Protein AF-A0A183DN40-F1 (afdb_monomer)

Secondary structure (DSSP, 8-state):
-HHHHHTT--EEPPPPSS-TTSB--EEEE--TT-GGGTT-HHHHHHHHHHHHHHHHHTTTSSS-EEEEPPPEEEEE-TTTEEEEEE-S-SS--SEEEEEEEE-BTT--HHHHB--EEE--TT-SS-EEE--BTTEEEEEESSTT--EEEEEESS-EEEEEEEEEEHHHHHHHHHHHHHHHHHHHHHHHHHHHHHHHHHSTTS---PPPPPPP--------------------SS----------------------------EEEEE-----SS----EEEE--

Mean predicted aligned error: 14.91 Å

Organism: NCBI:txid637853

Sequence (284 aa):
MSYLYSRGVFTPGQLMESKANARSQDIYWFDSNDERVSDAVTVRLLVSMIDSIIAHFNGHVPYKICGRSRAMLAIYPSNGTHYVKHVDNPIKDGRCITSIYYCNQNWNAKKEGGCFRLFPDTSDVPLDIEPRGDRLLFLWSDRRNPHEVRPVFRDRYAVTVWYFDTDEKLAALARRRKQDEFEETKKHMQHLRSVLFDNEETSQLQLPPFKDCEKLESNELSSLDNIPVQSDIFHPAVSLLQNNRYEPVLKQNRPVNVETVSCCCFKSVSLPRSLIKLRWSLIR

Nearest PDB structures (foldseek):
  7q5x-assembly1_A  TM=9.314E-01  e=1.040E-20  Homo sapiens
  5l9b-assembly1_A  TM=9.298E-01  e=9.839E-21  Homo sapiens
  5lat-assembly1_A  TM=9.012E-01  e=2.964E-20  Homo sapiens
  6st3-assembly1_A  TM=9.289E-01  e=9.973E-20  Homo sapiens
  5lbe-assembly1_A  TM=8.995E-01  e=1.243E-19  Homo sapiens

Foldseek 3Di:
DVVLVVLVQWDADDDPDDDPQQFRKTKHQDDCPPPSCVVVVVLVVVVVVVVVVVVVCQVVDPFHWLAKGGKIKIKQAQPQTKHDWDFQCAPLQFFFKKKKAWADAPDDCVPFPFWKWWDAPVDNDIDTHTRHHGKIKMATRYPRTTIMTGTGRHITIMIMMTTGGPVSNVVNVVVVVVVVVVVVVVVVVVVVVVVVVVPPVDDDDDDDDDDDDDDDDDDDDDDDDDDPPDDDSDDDDDPPPDDDDDDDDDDDDDDDPPDPQRMWMWDFDDDDDDDGDTDTDRPD

Structure (mmCIF, N/CA/C/O backbone):
data_AF-A0A183DN40-F1
#
_entry.id   AF-A0A183DN40-F1
#
loop_
_atom_site.group_PDB
_atom_site.id
_atom_site.type_symbol
_atom_site.label_atom_id
_atom_site.label_alt_id
_atom_site.label_comp_id
_atom_site.label_asym_id
_atom_site.label_entity_id
_atom_site.label_seq_id
_atom_site.pdbx_PDB_ins_code
_atom_site.Cartn_x
_atom_site.Cartn_y
_atom_site.Cartn_z
_atom_site.occupancy
_atom_site.B_iso_or_equiv
_atom_site.auth_seq_id
_atom_site.auth_comp_id
_atom_site.auth_asym_id
_atom_site.auth_atom_id
_atom_site.pdbx_PDB_model_num
ATOM 1 N N . MET A 1 1 ? -1.348 -5.238 15.622 1.00 84.25 1 MET A N 1
ATOM 2 C CA . MET A 1 1 ? -1.084 -3.895 15.058 1.00 84.25 1 MET A CA 1
ATOM 3 C C . MET A 1 1 ? -0.826 -2.875 16.151 1.00 84.25 1 MET A C 1
ATOM 5 O O . MET A 1 1 ? 0.337 -2.578 16.344 1.00 84.25 1 MET A O 1
ATOM 9 N N . SER A 1 2 ? -1.829 -2.430 16.921 1.00 85.19 2 SER A N 1
ATOM 10 C CA . SER A 1 2 ? -1.621 -1.486 18.044 1.00 85.19 2 SER A CA 1
ATOM 11 C C . SER A 1 2 ? -0.512 -1.934 19.015 1.00 85.19 2 SER A C 1
ATOM 13 O O . SER A 1 2 ? 0.389 -1.166 19.319 1.00 85.19 2 SER A O 1
ATOM 15 N N . TYR A 1 3 ? -0.477 -3.223 19.368 1.00 87.94 3 TYR A N 1
ATOM 16 C CA . TYR A 1 3 ? 0.590 -3.789 20.201 1.00 87.94 3 TYR A CA 1
ATOM 17 C C . TYR A 1 3 ? 2.008 -3.694 19.597 1.00 87.94 3 TYR A C 1
ATOM 19 O O . TYR A 1 3 ? 2.980 -3.435 20.300 1.00 87.94 3 TYR A O 1
ATOM 27 N N . LEU A 1 4 ? 2.136 -3.861 18.276 1.00 89.00 4 LEU A N 1
ATOM 28 C CA . LEU A 1 4 ? 3.420 -3.686 17.586 1.00 89.00 4 LEU A CA 1
ATOM 29 C C . LEU A 1 4 ? 3.803 -2.203 17.533 1.00 89.00 4 LEU A C 1
ATOM 31 O O . LEU A 1 4 ? 4.970 -1.863 17.686 1.00 89.00 4 LEU A O 1
ATOM 35 N N . TYR A 1 5 ? 2.817 -1.318 17.375 1.00 88.56 5 TYR A N 1
ATOM 36 C CA . TYR A 1 5 ? 3.032 0.126 17.402 1.00 88.56 5 TYR A CA 1
ATOM 37 C C . TYR A 1 5 ? 3.599 0.590 18.743 1.00 88.56 5 TYR A C 1
ATOM 39 O O . TYR A 1 5 ? 4.616 1.274 18.768 1.00 88.56 5 TYR A O 1
ATOM 47 N N . SER A 1 6 ? 3.030 0.121 19.859 1.00 89.12 6 SER A N 1
ATOM 48 C CA . SER A 1 6 ? 3.531 0.445 21.202 1.00 89.12 6 SER A CA 1
ATOM 49 C C . SER A 1 6 ? 4.950 -0.063 21.481 1.00 89.12 6 SER A C 1
ATOM 51 O O . SER A 1 6 ? 5.603 0.448 22.383 1.00 89.12 6 SER A O 1
ATOM 53 N N . ARG A 1 7 ? 5.449 -1.045 20.716 1.00 90.50 7 ARG A N 1
ATOM 54 C CA . ARG A 1 7 ? 6.842 -1.523 20.800 1.00 90.50 7 ARG A CA 1
ATOM 55 C C . ARG A 1 7 ? 7.836 -0.650 20.021 1.00 90.50 7 ARG A C 1
ATOM 57 O O . ARG A 1 7 ? 9.028 -0.932 20.054 1.00 90.50 7 ARG A O 1
ATOM 64 N N . GLY A 1 8 ? 7.370 0.371 19.297 1.00 91.06 8 GLY A N 1
ATOM 65 C CA . GLY A 1 8 ? 8.238 1.312 18.585 1.00 91.06 8 GLY A CA 1
ATOM 66 C C . GLY A 1 8 ? 8.935 0.733 17.349 1.00 91.06 8 GLY A C 1
ATOM 67 O O . GLY A 1 8 ? 9.973 1.241 16.943 1.00 91.06 8 GLY A O 1
ATOM 68 N N . VAL A 1 9 ? 8.399 -0.337 16.745 1.00 92.69 9 VAL A N 1
ATOM 69 C CA . VAL A 1 9 ? 9.002 -0.938 15.532 1.00 92.69 9 VAL A CA 1
ATOM 70 C C . VAL A 1 9 ? 8.676 -0.166 14.251 1.00 92.69 9 VAL A C 1
ATOM 72 O O . VAL A 1 9 ? 9.309 -0.390 13.224 1.00 92.69 9 VAL A O 1
ATOM 75 N N . PHE A 1 10 ? 7.679 0.718 14.293 1.00 92.88 10 PHE A N 1
ATOM 76 C CA . PHE A 1 10 ? 7.242 1.490 13.137 1.00 92.88 10 PHE A CA 1
ATOM 77 C C . PHE A 1 10 ? 8.128 2.714 12.923 1.00 92.88 10 PHE A C 1
ATOM 79 O O . PHE A 1 10 ? 8.558 3.363 13.873 1.00 92.88 10 PHE A O 1
ATOM 86 N N . THR A 1 11 ? 8.346 3.055 11.659 1.00 92.44 11 THR A N 1
ATOM 87 C CA . THR A 1 11 ? 9.051 4.264 11.238 1.00 92.44 11 THR A CA 1
ATOM 88 C C . THR A 1 11 ? 8.125 5.143 10.404 1.00 92.44 11 THR A C 1
ATOM 90 O O . THR A 1 11 ? 7.269 4.596 9.699 1.00 92.44 11 THR A O 1
ATOM 93 N N . PRO A 1 12 ? 8.325 6.470 10.374 1.00 88.06 12 PRO A N 1
ATOM 94 C CA . PRO A 1 12 ? 7.598 7.336 9.453 1.00 88.06 12 PRO A CA 1
ATOM 95 C C . PRO A 1 12 ? 7.704 6.827 8.009 1.00 88.06 12 PRO A C 1
ATOM 97 O O . PRO A 1 12 ? 8.776 6.416 7.554 1.00 88.06 12 PRO A O 1
ATOM 100 N N . GLY A 1 13 ? 6.589 6.820 7.281 1.00 76.88 13 GLY A N 1
ATOM 101 C CA . GLY A 1 13 ? 6.556 6.390 5.887 1.00 76.88 13 GLY A CA 1
ATOM 102 C C . GLY A 1 13 ? 7.478 7.241 5.016 1.00 76.88 13 GLY A C 1
ATOM 103 O O . GLY A 1 13 ? 7.398 8.466 5.032 1.00 76.88 13 GLY A O 1
ATOM 104 N N . GLN A 1 14 ? 8.338 6.592 4.226 1.00 64.56 14 GLN A N 1
ATOM 105 C CA . GLN A 1 14 ? 9.318 7.285 3.388 1.00 64.56 14 GLN A CA 1
ATOM 106 C C . GLN A 1 14 ? 8.627 8.260 2.413 1.00 64.56 14 GLN A C 1
ATOM 108 O O . GLN A 1 14 ? 7.725 7.876 1.652 1.00 64.56 14 GLN A O 1
ATOM 113 N N . LEU A 1 15 ? 9.063 9.524 2.456 1.00 53.22 15 LEU A N 1
ATOM 114 C CA . LEU A 1 15 ? 8.686 10.585 1.524 1.00 53.22 15 LEU A CA 1
ATOM 115 C C . LEU A 1 15 ? 9.373 10.301 0.180 1.00 53.22 15 LEU A C 1
ATOM 117 O O . LEU A 1 15 ? 10.598 10.290 0.113 1.00 53.22 15 LEU A O 1
ATOM 121 N N . MET A 1 16 ? 8.610 10.078 -0.895 1.00 43.78 16 MET A N 1
ATOM 122 C CA . MET A 1 16 ? 9.176 10.323 -2.227 1.00 43.78 16 MET A CA 1
ATOM 123 C C . MET A 1 16 ? 9.330 11.843 -2.361 1.00 43.78 16 MET A C 1
ATOM 125 O O . MET A 1 16 ? 8.427 12.581 -1.964 1.00 43.78 16 MET A O 1
ATOM 129 N N . GLU A 1 17 ? 10.506 12.286 -2.800 1.00 38.88 17 GLU A N 1
ATOM 130 C CA . GLU A 1 17 ? 11.005 13.660 -2.693 1.00 38.88 17 GLU A CA 1
ATOM 131 C C . GLU A 1 17 ? 10.006 14.773 -3.069 1.00 38.88 17 GLU A C 1
ATOM 133 O O . GLU A 1 17 ? 9.164 14.637 -3.952 1.00 38.88 17 GLU A O 1
ATOM 138 N N . SER A 1 18 ? 10.210 15.916 -2.399 1.00 36.84 18 SER A N 1
ATOM 139 C CA . SER A 1 18 ? 9.753 17.276 -2.727 1.00 36.84 18 SER A CA 1
ATOM 140 C C . SER A 1 18 ? 8.410 17.806 -2.200 1.00 36.84 18 SER A C 1
ATOM 142 O O . SER A 1 18 ? 8.055 18.929 -2.562 1.00 36.84 18 SER A O 1
ATOM 144 N N . LYS A 1 19 ? 7.677 17.119 -1.309 1.00 41.75 19 LYS A N 1
ATOM 145 C CA . LYS A 1 19 ? 6.585 17.764 -0.538 1.00 41.75 19 LYS A CA 1
ATOM 146 C C . LYS A 1 19 ? 6.507 17.234 0.890 1.00 41.75 19 LYS A C 1
ATOM 148 O O . LYS A 1 19 ? 6.139 16.084 1.103 1.00 41.75 19 LYS A O 1
ATOM 153 N N . ALA A 1 20 ? 6.754 18.113 1.862 1.00 43.66 20 ALA A N 1
ATOM 154 C CA . ALA A 1 20 ? 6.761 17.842 3.305 1.00 43.66 20 ALA A CA 1
ATOM 155 C C . ALA A 1 20 ? 5.446 17.272 3.899 1.00 43.66 20 ALA A C 1
ATOM 157 O O . ALA A 1 20 ? 5.392 17.018 5.092 1.00 43.66 20 ALA A O 1
ATOM 158 N N . ASN A 1 21 ? 4.406 17.025 3.089 1.00 50.50 21 ASN A N 1
ATOM 159 C CA . ASN A 1 21 ? 3.075 16.575 3.521 1.00 50.50 21 ASN A CA 1
ATOM 160 C C . ASN A 1 21 ? 2.526 15.373 2.716 1.00 50.50 21 ASN A C 1
ATOM 162 O O . ASN A 1 21 ? 1.322 15.137 2.715 1.00 50.50 21 ASN A O 1
ATOM 166 N N . ALA A 1 22 ? 3.357 14.629 1.974 1.00 53.56 22 ALA A N 1
ATOM 167 C CA . ALA A 1 22 ? 2.851 13.612 1.039 1.00 53.56 22 ALA A CA 1
ATOM 168 C C . ALA A 1 22 ? 2.289 12.340 1.715 1.00 53.56 22 ALA A C 1
ATOM 170 O O . ALA A 1 22 ? 1.370 11.712 1.180 1.00 53.56 22 ALA A O 1
ATOM 171 N N . ARG A 1 23 ? 2.830 11.939 2.874 1.00 61.09 23 ARG A N 1
ATOM 172 C CA . ARG A 1 23 ? 2.423 10.733 3.615 1.00 61.09 23 ARG A CA 1
ATOM 173 C C . ARG A 1 23 ? 2.641 10.938 5.106 1.00 61.09 23 ARG A C 1
ATOM 175 O O . ARG A 1 23 ? 3.758 11.219 5.517 1.00 61.09 23 ARG A O 1
ATOM 182 N N . SER A 1 24 ? 1.594 10.748 5.898 1.00 79.06 24 SER A N 1
ATOM 183 C CA . SER A 1 24 ? 1.649 10.861 7.362 1.00 79.06 24 SER A CA 1
ATOM 184 C C . SER A 1 24 ? 1.391 9.529 8.078 1.00 79.06 24 SER A C 1
ATOM 186 O O . SER A 1 24 ? 1.079 9.499 9.260 1.00 79.06 24 SER A O 1
ATOM 188 N N . GLN A 1 25 ? 1.529 8.410 7.362 1.00 88.31 25 GLN A N 1
ATOM 189 C CA . GLN A 1 25 ? 1.456 7.075 7.955 1.00 88.31 25 GLN A CA 1
ATOM 190 C C . GLN A 1 25 ? 2.800 6.650 8.551 1.00 88.31 25 GLN A C 1
ATOM 192 O O . GLN A 1 25 ? 3.853 6.926 7.972 1.00 88.31 25 GLN A O 1
ATOM 197 N N . ASP A 1 26 ? 2.735 5.869 9.619 1.00 93.69 26 ASP A N 1
ATOM 198 C CA . ASP A 1 26 ? 3.852 5.084 10.124 1.00 93.69 26 ASP A CA 1
ATOM 199 C C . ASP A 1 26 ? 3.792 3.682 9.514 1.00 93.69 26 ASP A C 1
ATOM 201 O O . ASP A 1 26 ? 2.716 3.086 9.389 1.00 93.69 26 ASP A O 1
ATOM 205 N N . ILE A 1 27 ? 4.943 3.139 9.120 1.00 95.00 27 ILE A N 1
ATOM 206 C CA . ILE A 1 27 ? 5.040 1.830 8.475 1.00 95.00 27 ILE A CA 1
ATOM 207 C C . ILE A 1 27 ? 6.046 0.916 9.161 1.00 95.00 27 ILE A C 1
ATOM 209 O O . ILE A 1 27 ? 7.030 1.358 9.747 1.00 95.00 27 ILE A O 1
ATOM 213 N N . TYR A 1 28 ? 5.820 -0.382 9.022 1.00 95.44 28 TYR A N 1
ATOM 214 C CA . TYR A 1 28 ? 6.780 -1.418 9.361 1.00 95.44 28 TYR A CA 1
ATOM 215 C C . TYR A 1 28 ? 6.779 -2.494 8.275 1.00 95.44 28 TYR A C 1
ATOM 217 O O . TYR A 1 28 ? 5.730 -3.038 7.919 1.00 95.44 28 TYR A O 1
ATOM 225 N N . TRP A 1 29 ? 7.956 -2.808 7.739 1.00 94.88 29 TRP A N 1
ATOM 226 C CA . TRP A 1 29 ? 8.133 -3.908 6.796 1.00 94.88 29 TRP A CA 1
ATOM 227 C C . TRP A 1 29 ? 8.348 -5.198 7.569 1.00 94.88 29 TRP A C 1
ATOM 229 O O . TRP A 1 29 ? 9.439 -5.438 8.083 1.00 94.88 29 TRP A O 1
ATOM 239 N N . PHE A 1 30 ? 7.320 -6.041 7.624 1.00 94.12 30 PHE A N 1
ATOM 240 C CA . PHE A 1 30 ? 7.338 -7.267 8.412 1.00 94.12 30 PHE A CA 1
ATOM 241 C C . PHE A 1 30 ? 8.570 -8.122 8.112 1.00 94.12 30 PHE A C 1
ATOM 243 O O . PHE A 1 30 ? 8.794 -8.485 6.952 1.00 94.12 30 PHE A O 1
ATOM 250 N N . ASP A 1 31 ? 9.351 -8.416 9.152 1.00 90.62 31 ASP A N 1
ATOM 251 C CA . ASP A 1 31 ? 10.471 -9.353 9.128 1.00 90.62 31 ASP A CA 1
ATOM 252 C C . ASP A 1 31 ? 10.145 -10.567 9.985 1.00 90.62 31 ASP A C 1
ATOM 254 O O . ASP A 1 31 ? 9.774 -10.410 11.144 1.00 90.62 31 ASP A O 1
ATOM 258 N N . SER A 1 32 ? 10.328 -11.774 9.456 1.00 85.75 32 SER A N 1
ATOM 259 C CA . SER A 1 32 ? 10.260 -12.971 10.297 1.00 85.75 32 SER A CA 1
ATOM 260 C C . SER A 1 32 ? 11.472 -13.112 11.216 1.00 85.75 32 SER A C 1
ATOM 262 O O . SER A 1 32 ? 11.382 -13.837 12.201 1.00 85.75 32 SER A O 1
ATOM 264 N N . ASN A 1 33 ? 12.581 -12.440 10.897 1.00 88.31 33 ASN A N 1
ATOM 265 C CA . ASN A 1 33 ? 13.831 -12.529 11.649 1.00 88.31 33 ASN A CA 1
ATOM 266 C C . ASN A 1 33 ? 13.966 -11.429 12.714 1.00 88.31 33 ASN A C 1
ATOM 268 O O . ASN A 1 33 ? 14.955 -11.398 13.438 1.00 88.31 33 ASN A O 1
ATOM 272 N N . ASP A 1 34 ? 13.001 -10.513 12.812 1.00 90.00 34 ASP A N 1
ATOM 273 C CA . ASP A 1 34 ? 13.005 -9.460 13.827 1.00 90.00 34 ASP A CA 1
ATOM 274 C C . ASP A 1 34 ? 12.369 -9.985 15.120 1.00 90.00 34 ASP A C 1
ATOM 276 O O . ASP A 1 34 ? 11.155 -10.182 15.220 1.00 90.00 34 ASP A O 1
ATOM 280 N N . GLU A 1 35 ? 13.205 -10.207 16.135 1.00 88.94 35 GLU A N 1
ATOM 281 C CA . GLU A 1 35 ? 12.797 -10.754 17.434 1.00 88.94 35 GLU A CA 1
ATOM 282 C C . GLU A 1 35 ? 11.684 -9.932 18.101 1.00 88.94 35 GLU A C 1
ATOM 284 O O . GLU A 1 35 ? 10.817 -10.494 18.779 1.00 88.94 35 GLU A O 1
ATOM 289 N N . ARG A 1 36 ? 11.638 -8.614 17.841 1.00 88.69 36 ARG A N 1
ATOM 290 C CA . ARG A 1 36 ? 10.630 -7.688 18.389 1.00 88.69 36 ARG A CA 1
ATOM 291 C C . ARG A 1 36 ? 9.219 -7.983 17.887 1.00 88.69 36 ARG A C 1
ATOM 293 O O . ARG A 1 36 ? 8.258 -7.455 18.451 1.00 88.69 36 ARG A O 1
ATOM 300 N N . VAL A 1 37 ? 9.080 -8.782 16.828 1.00 90.19 37 VAL A N 1
ATOM 301 C CA . VAL A 1 37 ? 7.798 -9.184 16.228 1.00 90.19 37 VAL A CA 1
ATOM 302 C C . VAL A 1 37 ? 7.651 -10.705 16.120 1.00 90.19 37 VAL A C 1
ATOM 304 O O . VAL A 1 37 ? 6.789 -11.190 15.387 1.00 90.19 37 VAL A O 1
ATOM 307 N N . SER A 1 38 ? 8.453 -11.466 16.869 1.00 86.19 38 SER A N 1
ATOM 308 C CA . SER A 1 38 ? 8.435 -12.940 16.892 1.00 86.19 38 SER A CA 1
ATOM 309 C C . SER A 1 38 ? 7.050 -13.543 17.188 1.00 86.19 38 SER A C 1
ATOM 311 O O . SER A 1 38 ? 6.700 -14.610 16.682 1.00 86.19 38 SER A O 1
ATOM 313 N N . ASP A 1 39 ? 6.215 -12.830 17.940 1.00 85.69 39 ASP A N 1
ATOM 314 C CA . ASP A 1 39 ? 4.845 -13.198 18.303 1.00 85.69 39 ASP A CA 1
ATOM 315 C C . ASP A 1 39 ? 3.774 -12.754 17.288 1.00 85.69 39 ASP A C 1
ATOM 317 O O . ASP A 1 39 ? 2.610 -13.151 17.388 1.00 85.69 39 ASP A O 1
ATOM 321 N N . ALA A 1 40 ? 4.136 -11.998 16.249 1.00 87.19 40 ALA A N 1
ATOM 322 C CA . ALA A 1 40 ? 3.228 -11.564 15.184 1.00 87.19 40 ALA A CA 1
ATOM 323 C C . ALA A 1 40 ? 2.974 -12.663 14.127 1.00 87.19 40 ALA A C 1
ATOM 325 O O . ALA A 1 40 ? 2.842 -12.402 12.928 1.00 87.19 40 ALA A O 1
ATOM 326 N N . VAL A 1 41 ? 2.842 -13.913 14.578 1.00 85.62 41 VAL A N 1
ATOM 327 C CA . VAL A 1 41 ? 2.645 -15.121 13.757 1.00 85.62 41 VAL A CA 1
ATOM 328 C C . VAL A 1 41 ? 1.402 -15.016 12.863 1.00 85.62 41 VAL A C 1
ATOM 330 O O . VAL A 1 41 ? 1.379 -15.534 11.747 1.00 85.62 41 VAL A O 1
ATOM 333 N N . THR A 1 42 ? 0.378 -14.293 13.315 1.00 90.94 42 THR A N 1
ATOM 334 C CA . THR A 1 42 ? -0.864 -14.066 12.562 1.00 90.94 42 THR A CA 1
ATOM 335 C C . THR A 1 42 ? -0.649 -13.270 11.276 1.00 90.94 42 THR A C 1
ATOM 337 O O . THR A 1 42 ? -1.369 -13.497 10.307 1.00 90.94 42 THR A O 1
ATOM 340 N N . VAL A 1 43 ? 0.362 -12.394 11.217 1.00 92.31 43 VAL A N 1
ATOM 341 C CA . VAL A 1 43 ? 0.724 -11.671 9.986 1.00 92.31 43 VAL A CA 1
ATOM 342 C C . VAL A 1 43 ? 1.260 -12.647 8.946 1.00 92.31 43 VAL A C 1
ATOM 344 O O . VAL A 1 43 ? 0.850 -12.586 7.790 1.00 92.31 43 VAL A O 1
ATOM 347 N N . ARG A 1 44 ? 2.116 -13.593 9.353 1.00 90.75 44 ARG A N 1
ATOM 348 C CA . ARG A 1 44 ? 2.618 -14.643 8.453 1.00 90.75 44 ARG A CA 1
ATOM 349 C C . ARG A 1 44 ? 1.476 -15.477 7.887 1.00 90.75 44 ARG A C 1
ATOM 351 O O . ARG A 1 44 ? 1.409 -15.654 6.677 1.00 90.75 44 ARG A O 1
ATOM 358 N N . LEU A 1 45 ? 0.561 -15.929 8.749 1.00 94.12 45 LEU A N 1
ATOM 359 C CA . LEU A 1 45 ? -0.604 -16.705 8.323 1.00 94.12 45 LEU A CA 1
ATOM 360 C C . LEU A 1 45 ? -1.489 -15.912 7.351 1.00 94.12 45 LEU A C 1
ATOM 362 O O . LEU A 1 45 ? -1.880 -16.444 6.317 1.00 94.12 45 LEU A O 1
ATOM 366 N N . LEU A 1 46 ? -1.766 -14.637 7.649 1.00 95.75 46 LEU A N 1
ATOM 367 C CA . LEU A 1 46 ? -2.512 -13.749 6.756 1.00 95.75 46 LEU A CA 1
ATOM 368 C C . LEU A 1 46 ? -1.867 -13.677 5.371 1.00 95.75 46 LEU A C 1
ATOM 370 O O . LEU A 1 46 ? -2.547 -13.873 4.368 1.00 95.75 46 LEU A O 1
ATOM 374 N N . VAL A 1 47 ? -0.560 -13.431 5.315 1.00 96.00 47 VAL A N 1
ATOM 375 C CA . VAL A 1 47 ? 0.166 -13.334 4.047 1.00 96.00 47 VAL A CA 1
ATOM 376 C C . VAL A 1 47 ? 0.132 -14.666 3.293 1.00 96.00 47 VAL A C 1
ATOM 378 O O . VAL A 1 47 ? -0.156 -14.657 2.103 1.00 96.00 47 VAL A O 1
ATOM 381 N N . SER A 1 48 ? 0.312 -15.806 3.970 1.00 96.00 48 SER A N 1
ATOM 382 C CA . SER A 1 48 ? 0.169 -17.134 3.350 1.00 96.00 48 SER A CA 1
ATOM 383 C C . SER A 1 48 ? -1.227 -17.373 2.760 1.00 96.00 48 SER A C 1
ATOM 385 O O . SER A 1 48 ? -1.351 -17.970 1.692 1.00 96.00 48 SER A O 1
ATOM 387 N N . MET A 1 49 ? -2.288 -16.898 3.421 1.00 97.56 49 MET A N 1
ATOM 388 C CA . MET A 1 49 ? -3.653 -17.001 2.892 1.00 97.56 49 MET A CA 1
ATOM 389 C C . MET A 1 49 ? -3.843 -16.138 1.638 1.00 97.56 49 MET A C 1
ATOM 391 O O . MET A 1 49 ? -4.436 -16.602 0.666 1.00 97.56 49 MET A O 1
ATOM 395 N N . ILE A 1 50 ? -3.315 -14.910 1.627 1.00 97.19 50 ILE A N 1
ATOM 396 C CA . ILE A 1 50 ? -3.356 -14.036 0.442 1.00 97.19 50 ILE A CA 1
ATOM 397 C C . ILE A 1 50 ? -2.533 -14.656 -0.700 1.00 97.19 50 ILE A C 1
ATOM 399 O O . ILE A 1 50 ? -2.999 -14.689 -1.837 1.00 97.19 50 ILE A O 1
ATOM 403 N N . ASP A 1 51 ? -1.362 -15.224 -0.395 1.00 97.06 51 ASP A N 1
ATOM 404 C CA . ASP A 1 51 ? -0.515 -15.930 -1.362 1.00 97.06 51 ASP A CA 1
ATOM 405 C C . ASP A 1 51 ? -1.262 -17.101 -2.012 1.00 97.06 51 ASP A C 1
ATOM 407 O O . ASP A 1 51 ? -1.197 -17.269 -3.227 1.00 97.06 51 ASP A O 1
ATOM 411 N N . SER A 1 52 ? -2.033 -17.871 -1.236 1.00 97.50 52 SER A N 1
ATOM 412 C CA . SER A 1 52 ? -2.859 -18.961 -1.767 1.00 97.50 52 SER A CA 1
ATOM 413 C C . SER A 1 52 ? -3.945 -18.463 -2.729 1.00 97.50 52 SER A C 1
ATOM 415 O O . SER A 1 52 ? -4.179 -19.096 -3.760 1.00 97.50 52 SER A O 1
ATOM 417 N N . ILE A 1 53 ? -4.565 -17.313 -2.440 1.00 96.56 53 ILE A N 1
ATOM 418 C CA . ILE A 1 53 ? -5.539 -16.681 -3.341 1.00 96.56 53 ILE A CA 1
ATOM 419 C C . ILE A 1 53 ? -4.854 -16.272 -4.651 1.00 96.56 53 ILE A C 1
ATOM 421 O O . ILE A 1 53 ? -5.353 -16.583 -5.728 1.00 96.56 53 ILE A O 1
ATOM 425 N N . ILE A 1 54 ? -3.695 -15.616 -4.579 1.00 96.31 54 ILE A N 1
ATOM 426 C CA . ILE A 1 54 ? -2.959 -15.190 -5.777 1.00 96.31 54 ILE A CA 1
ATOM 427 C C . ILE A 1 54 ? -2.471 -16.385 -6.595 1.00 96.31 54 ILE A C 1
ATOM 429 O O . ILE A 1 54 ? -2.603 -16.369 -7.816 1.00 96.31 54 ILE A O 1
ATOM 433 N N . ALA A 1 55 ? -1.973 -17.437 -5.945 1.00 95.19 55 ALA A N 1
ATOM 434 C CA . ALA A 1 55 ? -1.566 -18.666 -6.617 1.00 95.19 55 ALA A CA 1
ATOM 435 C C . ALA A 1 55 ? -2.733 -19.306 -7.382 1.00 95.19 55 ALA A C 1
ATOM 437 O O . ALA A 1 55 ? -2.544 -19.756 -8.508 1.00 95.19 55 ALA A O 1
ATOM 438 N N . HIS A 1 56 ? -3.943 -19.286 -6.812 1.00 94.50 56 HIS A N 1
ATOM 439 C CA . HIS A 1 56 ? -5.148 -19.773 -7.484 1.00 94.50 56 HIS A CA 1
ATOM 440 C C . HIS A 1 56 ? -5.511 -18.955 -8.735 1.00 94.50 56 HIS A C 1
ATOM 442 O O . HIS A 1 56 ? -5.976 -19.522 -9.719 1.00 94.50 56 HIS A O 1
ATOM 448 N N . PHE A 1 57 ? -5.289 -17.636 -8.721 1.00 91.19 57 PHE A N 1
ATOM 449 C CA . PHE A 1 57 ? -5.546 -16.767 -9.878 1.00 91.19 57 PHE A CA 1
ATOM 450 C C . PHE A 1 57 ? -4.384 -16.688 -10.872 1.00 91.19 57 PHE A C 1
ATOM 452 O O . PHE A 1 57 ? -4.541 -16.102 -11.946 1.00 91.19 57 PHE A O 1
ATOM 459 N N . ASN A 1 58 ? -3.225 -17.260 -10.552 1.00 89.25 58 ASN A N 1
ATOM 460 C CA . ASN A 1 58 ? -2.082 -17.254 -11.452 1.00 89.25 58 ASN A CA 1
ATOM 461 C C . ASN A 1 58 ? -2.424 -18.035 -12.732 1.00 89.25 58 ASN A C 1
ATOM 463 O O . ASN A 1 58 ? -2.961 -19.137 -12.670 1.00 89.25 58 ASN A O 1
ATOM 467 N N . GLY A 1 59 ? -2.169 -17.439 -13.898 1.00 89.38 59 GLY A N 1
ATOM 468 C CA . GLY A 1 59 ? -2.625 -17.962 -15.195 1.00 89.38 59 GLY A CA 1
ATOM 469 C C . GLY A 1 59 ? -4.056 -17.568 -15.598 1.00 89.38 59 GLY A C 1
ATOM 470 O O . GLY A 1 59 ? -4.423 -17.747 -16.756 1.00 89.38 59 GLY A O 1
ATOM 471 N N . HIS A 1 60 ? -4.845 -16.977 -14.694 1.00 92.56 60 HIS A N 1
ATOM 472 C CA . HIS A 1 60 ? -6.161 -16.387 -14.993 1.00 92.56 60 HIS A CA 1
ATOM 473 C C . HIS A 1 60 ? -6.143 -14.852 -15.051 1.00 92.56 60 HIS A C 1
ATOM 475 O O . HIS A 1 60 ? -7.125 -14.231 -15.455 1.00 92.56 60 HIS A O 1
ATOM 481 N N . VAL A 1 61 ? -5.032 -14.237 -14.653 1.00 92.69 61 VAL A N 1
ATOM 482 C CA . VAL A 1 61 ? -4.760 -12.801 -14.782 1.00 92.69 61 VAL A CA 1
ATOM 483 C C . VAL A 1 61 ? -3.675 -12.576 -15.840 1.00 92.69 61 VAL A C 1
ATOM 485 O O . VAL A 1 61 ? -2.855 -13.470 -16.052 1.00 92.69 61 VAL A O 1
ATOM 488 N N . PRO A 1 62 ? -3.620 -11.404 -16.502 1.00 94.12 62 PRO A N 1
ATOM 489 C CA . PRO A 1 62 ? -2.666 -11.130 -17.581 1.00 94.12 62 PRO A CA 1
ATOM 490 C C . PRO A 1 62 ? -1.248 -10.816 -17.059 1.00 94.12 62 PRO A C 1
ATOM 492 O O . PRO A 1 62 ? -0.605 -9.885 -17.531 1.00 94.12 62 PRO A O 1
ATOM 495 N N . TYR A 1 63 ? -0.777 -11.561 -16.056 1.00 94.88 63 TYR A N 1
ATOM 496 C CA . TYR A 1 63 ? 0.525 -11.393 -15.411 1.00 94.88 63 TYR A CA 1
ATOM 497 C C . TYR A 1 63 ? 1.118 -12.741 -15.026 1.00 94.88 63 TYR A C 1
ATOM 499 O O . TYR A 1 63 ? 0.395 -13.646 -14.604 1.00 94.88 63 TYR A O 1
ATOM 507 N N . LYS A 1 64 ? 2.447 -12.848 -15.093 1.00 95.88 64 LYS A N 1
ATOM 508 C CA . LYS A 1 64 ? 3.190 -14.010 -14.600 1.00 95.88 64 LYS A CA 1
ATOM 509 C C . LYS A 1 64 ? 3.695 -13.719 -13.195 1.00 95.88 64 LYS A C 1
ATOM 511 O O . LYS A 1 64 ? 4.779 -13.157 -13.013 1.00 95.88 64 LYS A O 1
ATOM 516 N N . ILE A 1 65 ? 2.906 -14.101 -12.196 1.00 96.44 65 ILE A N 1
ATOM 517 C CA . ILE A 1 65 ? 3.191 -13.764 -10.801 1.00 96.44 65 ILE A CA 1
ATOM 518 C C . ILE A 1 65 ? 4.043 -14.861 -10.165 1.00 96.44 65 ILE A C 1
ATOM 520 O O . ILE A 1 65 ? 3.564 -15.970 -9.941 1.00 96.44 65 ILE A O 1
ATOM 524 N N . CYS A 1 66 ? 5.300 -14.541 -9.849 1.00 91.31 66 CYS A N 1
ATOM 525 C CA . CYS A 1 66 ? 6.248 -15.476 -9.223 1.00 91.31 66 CYS A CA 1
ATOM 526 C C . CYS A 1 66 ? 6.849 -14.950 -7.913 1.00 91.31 66 CYS A C 1
ATOM 528 O O . CYS A 1 66 ? 7.749 -15.566 -7.356 1.00 91.31 66 CYS A O 1
ATOM 530 N N . GLY A 1 67 ? 6.396 -13.800 -7.416 1.00 94.81 67 GLY A N 1
ATOM 531 C CA . GLY A 1 67 ? 6.928 -13.236 -6.184 1.00 94.81 67 GLY A CA 1
ATOM 532 C C . GLY A 1 67 ? 6.154 -12.020 -5.704 1.00 94.81 67 GLY A C 1
ATOM 533 O O . GLY A 1 67 ? 5.267 -11.505 -6.387 1.00 94.81 67 GLY A O 1
ATOM 534 N N . ARG A 1 68 ? 6.511 -11.555 -4.508 1.00 97.44 68 ARG A N 1
ATOM 535 C CA . ARG A 1 68 ? 5.896 -10.397 -3.858 1.00 97.44 68 ARG A CA 1
ATOM 536 C C . ARG A 1 68 ? 6.865 -9.670 -2.938 1.00 97.44 68 ARG A C 1
ATOM 538 O O . ARG A 1 68 ? 7.939 -10.173 -2.615 1.00 97.44 68 ARG A O 1
ATOM 545 N N . SER A 1 69 ? 6.474 -8.484 -2.496 1.00 97.19 69 SER A N 1
ATOM 546 C CA . SER A 1 69 ? 7.156 -7.757 -1.433 1.00 97.19 69 SER A CA 1
ATOM 547 C C . SER A 1 69 ? 7.023 -8.466 -0.076 1.00 97.19 69 SER A C 1
ATOM 549 O O . SER A 1 69 ? 6.203 -9.373 0.125 1.00 97.19 69 SER A O 1
ATOM 551 N N . ARG A 1 70 ? 7.784 -7.977 0.908 1.00 96.19 70 ARG A N 1
ATOM 552 C CA . ARG A 1 70 ? 7.435 -8.148 2.327 1.00 96.19 70 ARG A CA 1
ATOM 553 C C . ARG A 1 70 ? 6.107 -7.444 2.615 1.00 96.19 70 ARG A C 1
ATOM 555 O O . ARG A 1 70 ? 5.721 -6.524 1.888 1.00 96.19 70 ARG A O 1
ATOM 562 N N . ALA A 1 71 ? 5.408 -7.875 3.660 1.00 97.00 71 ALA A N 1
ATOM 563 C CA . ALA A 1 71 ? 4.182 -7.210 4.080 1.00 97.00 71 ALA A CA 1
ATOM 564 C C . ALA A 1 71 ? 4.511 -5.853 4.710 1.00 97.00 71 ALA A C 1
ATOM 566 O O . ALA A 1 71 ? 5.297 -5.778 5.652 1.00 97.00 71 ALA A O 1
ATOM 567 N N . MET A 1 72 ? 3.901 -4.791 4.196 1.00 96.94 72 MET A N 1
ATOM 568 C CA . MET A 1 72 ? 3.955 -3.462 4.789 1.00 96.94 72 MET A CA 1
ATOM 569 C C . MET A 1 72 ? 2.772 -3.300 5.738 1.00 96.94 72 MET A C 1
ATOM 571 O O . MET A 1 72 ? 1.616 -3.254 5.314 1.00 96.94 72 MET A O 1
ATOM 575 N N . LEU A 1 73 ? 3.056 -3.211 7.029 1.00 96.19 73 LEU A N 1
ATOM 576 C CA . LEU A 1 73 ? 2.082 -2.865 8.053 1.00 96.19 73 LEU A CA 1
ATOM 577 C C . LEU A 1 73 ? 2.036 -1.342 8.123 1.00 96.19 73 LEU A C 1
ATOM 579 O O . LEU A 1 73 ? 3.081 -0.721 8.279 1.00 96.19 73 LEU A O 1
ATOM 583 N N . ALA A 1 74 ? 0.854 -0.748 8.003 1.00 96.12 74 ALA A N 1
ATOM 584 C CA . ALA A 1 74 ? 0.673 0.699 8.019 1.00 96.12 74 ALA A CA 1
ATOM 585 C C . ALA A 1 74 ? -0.307 1.125 9.110 1.00 96.12 74 ALA A C 1
ATOM 587 O O . ALA A 1 74 ? -1.345 0.481 9.314 1.00 96.12 74 ALA A O 1
ATOM 588 N N . ILE A 1 75 ? 0.026 2.231 9.771 1.00 95.62 75 ILE A N 1
ATOM 589 C CA . ILE A 1 75 ? -0.791 2.901 10.779 1.00 95.62 75 ILE A CA 1
ATOM 590 C C . ILE A 1 75 ? -0.930 4.356 10.373 1.00 95.62 75 ILE A C 1
ATOM 592 O O . ILE A 1 75 ? 0.052 5.034 10.096 1.00 95.62 75 ILE A O 1
ATOM 596 N N . TYR A 1 76 ? -2.167 4.820 10.337 1.00 95.19 76 TYR A N 1
ATOM 597 C CA . TYR A 1 76 ? -2.513 6.224 10.179 1.00 95.19 76 TYR A CA 1
ATOM 598 C C . TYR A 1 76 ? -3.031 6.719 11.530 1.00 95.19 76 TYR A C 1
ATOM 600 O O . TYR A 1 76 ? -4.166 6.371 11.878 1.00 95.19 76 TYR A O 1
ATOM 608 N N . PRO A 1 77 ? -2.217 7.458 12.305 1.00 93.06 77 PRO A N 1
ATOM 609 C CA . PRO A 1 77 ? -2.638 8.014 13.586 1.00 93.06 77 PRO A CA 1
ATOM 610 C C . PRO A 1 77 ? -3.833 8.969 13.455 1.00 93.06 77 PRO A C 1
ATOM 612 O O . PRO A 1 77 ? -4.032 9.613 12.419 1.00 93.06 77 PRO A O 1
ATOM 615 N N . SER A 1 78 ? -4.640 9.077 14.511 1.00 90.19 78 SER A N 1
ATOM 616 C CA . SER A 1 78 ? -5.898 9.841 14.544 1.00 90.19 78 SER A CA 1
ATOM 617 C C . SER A 1 78 ? -5.754 11.377 14.601 1.00 90.19 78 SER A C 1
ATOM 619 O O . SER A 1 78 ? -6.360 12.032 15.447 1.00 90.19 78 SER A O 1
ATOM 621 N N . ASN A 1 79 ? -4.965 11.982 13.719 1.00 90.38 79 ASN A N 1
ATOM 622 C CA . ASN A 1 79 ? -4.698 13.429 13.674 1.00 90.38 79 ASN A CA 1
ATOM 623 C C . ASN A 1 79 ? -4.857 14.014 12.257 1.00 90.38 79 ASN A C 1
ATOM 625 O O . ASN A 1 79 ? -4.119 14.911 11.854 1.00 90.38 79 ASN A O 1
ATOM 629 N N . GLY A 1 80 ? -5.818 13.502 11.481 1.00 92.19 80 GLY A N 1
ATOM 630 C CA . GLY A 1 80 ? -6.050 13.944 10.104 1.00 92.19 80 GLY A CA 1
ATOM 631 C C . GLY A 1 80 ? -5.003 13.414 9.123 1.00 92.19 80 GLY A C 1
ATOM 632 O O . GLY A 1 80 ? -4.853 13.955 8.020 1.00 92.19 80 GLY A O 1
ATOM 633 N N . THR A 1 81 ? -4.281 12.355 9.507 1.00 93.69 81 THR A N 1
ATOM 634 C CA . THR A 1 81 ? -3.329 11.697 8.615 1.00 93.69 81 THR A CA 1
ATOM 635 C C . THR A 1 81 ? -4.027 11.191 7.365 1.00 93.69 81 THR A C 1
ATOM 637 O O . THR A 1 81 ? -5.203 10.824 7.373 1.00 93.69 81 THR A O 1
ATOM 640 N N . HIS A 1 82 ? -3.313 11.231 6.252 1.00 94.31 82 HIS A N 1
ATOM 641 C CA . HIS A 1 82 ? -3.852 10.894 4.949 1.00 94.31 82 HIS A CA 1
ATOM 642 C C . HIS A 1 82 ? -2.715 10.472 4.027 1.00 94.31 82 HIS A C 1
ATOM 644 O O . HIS A 1 82 ? -1.530 10.553 4.365 1.00 94.31 82 HIS A O 1
ATOM 650 N N . TYR A 1 83 ? -3.088 9.996 2.847 1.00 94.06 83 TYR A N 1
ATOM 651 C CA . TYR A 1 83 ? -2.134 9.718 1.793 1.00 94.06 83 TYR A CA 1
ATOM 652 C C . TYR A 1 83 ? -2.688 10.286 0.499 1.00 94.06 83 TYR A C 1
ATOM 654 O O . TYR A 1 83 ? -3.744 9.866 0.034 1.00 94.06 83 TYR A O 1
ATOM 662 N N . VAL A 1 84 ? -1.975 11.272 -0.037 1.00 94.12 84 VAL A N 1
ATOM 663 C CA . VAL A 1 84 ? -2.307 11.960 -1.282 1.00 94.12 84 VAL A CA 1
ATOM 664 C C . VAL A 1 84 ? -2.528 10.994 -2.446 1.00 94.12 84 VAL A C 1
ATOM 666 O O . VAL A 1 84 ? -1.987 9.883 -2.478 1.00 94.12 84 VAL A O 1
ATOM 669 N N . LYS A 1 85 ? -3.305 11.450 -3.429 1.00 95.19 85 LYS A N 1
ATOM 670 C CA . LYS A 1 85 ? -3.560 10.711 -4.663 1.00 95.19 85 LYS A CA 1
ATOM 671 C C . LYS A 1 85 ? -2.260 10.301 -5.351 1.00 95.19 85 LYS A C 1
ATOM 673 O O . LYS A 1 85 ? -1.407 11.141 -5.631 1.00 95.19 85 LYS A O 1
ATOM 678 N N . HIS A 1 86 ? -2.132 9.013 -5.642 1.00 95.38 86 HIS A N 1
ATOM 679 C CA . HIS A 1 86 ? -0.961 8.426 -6.278 1.00 95.38 86 HIS A CA 1
ATOM 680 C C . HIS A 1 86 ? -1.340 7.201 -7.115 1.00 95.38 86 HIS A C 1
ATOM 682 O O . HIS A 1 86 ? -2.481 6.746 -7.115 1.00 95.38 86 HIS A O 1
ATOM 688 N N . VAL A 1 87 ? -0.353 6.685 -7.840 1.00 96.31 87 VAL A N 1
ATOM 689 C CA . VAL A 1 87 ? -0.382 5.375 -8.493 1.00 96.31 87 VAL A CA 1
ATOM 690 C C . VAL A 1 87 ? 0.689 4.537 -7.817 1.00 96.31 87 VAL A C 1
ATOM 692 O O . VAL A 1 87 ? 1.779 5.052 -7.561 1.00 96.31 87 VAL A O 1
ATOM 695 N N . ASP A 1 88 ? 0.396 3.273 -7.524 1.00 96.44 88 ASP A N 1
ATOM 696 C CA . ASP A 1 88 ? 1.353 2.411 -6.835 1.00 96.44 88 ASP A CA 1
ATOM 697 C C . ASP A 1 88 ? 2.577 2.153 -7.706 1.00 96.44 88 ASP A C 1
ATOM 699 O O . ASP A 1 88 ? 3.692 2.391 -7.258 1.00 96.44 88 ASP A O 1
ATOM 703 N N . ASN A 1 89 ? 2.383 1.761 -8.963 1.00 97.25 89 ASN A N 1
ATOM 704 C CA . ASN A 1 89 ? 3.434 1.486 -9.935 1.00 97.25 89 ASN A CA 1
ATOM 705 C C . ASN A 1 89 ? 3.420 2.491 -11.109 1.00 97.25 89 ASN A C 1
ATOM 707 O O . ASN A 1 89 ? 2.981 2.168 -12.216 1.00 97.25 89 ASN A O 1
ATOM 711 N N . PRO A 1 90 ? 3.898 3.734 -10.912 1.00 94.88 90 PRO A N 1
ATOM 712 C CA . PRO A 1 90 ? 3.875 4.755 -11.959 1.00 94.88 90 PRO A CA 1
ATOM 713 C C . PRO A 1 90 ? 4.981 4.579 -13.014 1.00 94.88 90 PRO A C 1
ATOM 715 O O . PRO A 1 90 ? 4.871 5.164 -14.097 1.00 94.88 90 PRO A O 1
ATOM 718 N N . ILE A 1 91 ? 6.034 3.811 -12.689 1.00 94.88 91 ILE A N 1
ATOM 719 C CA . ILE A 1 91 ? 7.302 3.701 -13.440 1.00 94.88 91 ILE A CA 1
ATOM 720 C C . ILE A 1 91 ? 7.637 2.273 -13.906 1.00 94.88 91 ILE A C 1
ATOM 722 O O . ILE A 1 91 ? 8.770 2.010 -14.328 1.00 94.88 91 ILE A O 1
ATOM 726 N N . LYS A 1 92 ? 6.666 1.355 -13.842 1.00 96.00 92 LYS A N 1
ATOM 727 C CA . LYS A 1 92 ? 6.805 -0.057 -14.228 1.00 96.00 92 LYS A CA 1
ATOM 728 C C . LYS A 1 92 ? 7.927 -0.788 -13.479 1.00 96.00 92 LYS A C 1
ATOM 730 O O . LYS A 1 92 ? 8.872 -1.291 -14.084 1.00 96.00 92 LYS A O 1
ATOM 735 N N . ASP A 1 93 ? 7.897 -0.759 -12.149 1.00 96.25 93 ASP A N 1
ATOM 736 C CA . ASP A 1 93 ? 8.917 -1.364 -11.283 1.00 96.25 93 ASP A CA 1
ATOM 737 C C . ASP A 1 93 ? 8.724 -2.868 -11.002 1.00 96.25 93 ASP A C 1
ATOM 739 O O . ASP A 1 93 ? 9.503 -3.457 -10.234 1.00 96.25 93 ASP A O 1
ATOM 743 N N . GLY A 1 94 ? 7.713 -3.470 -11.634 1.00 97.56 94 GLY A N 1
ATOM 744 C CA . GLY A 1 94 ? 7.321 -4.867 -11.521 1.00 97.56 94 GLY A CA 1
ATOM 745 C C . GLY A 1 94 ? 6.019 -5.085 -10.755 1.00 97.56 94 GLY A C 1
ATOM 746 O O . GLY A 1 94 ? 5.442 -6.159 -10.878 1.00 97.56 94 GLY A O 1
ATOM 747 N N . ARG A 1 95 ? 5.545 -4.129 -9.942 1.00 98.31 95 ARG A N 1
ATOM 748 C CA . ARG A 1 95 ? 4.316 -4.310 -9.142 1.00 98.31 95 ARG A CA 1
ATOM 749 C C . ARG A 1 95 ? 3.082 -4.362 -10.041 1.00 98.31 95 ARG A C 1
ATOM 751 O O . ARG A 1 95 ? 2.758 -3.373 -10.692 1.00 98.31 95 ARG A O 1
ATOM 758 N N . CYS A 1 96 ? 2.372 -5.485 -10.049 1.00 97.69 96 CYS A N 1
ATOM 759 C CA . CYS A 1 96 ? 1.186 -5.674 -10.888 1.00 97.69 96 CYS A CA 1
ATOM 760 C C . CYS A 1 96 ? -0.116 -5.722 -10.079 1.00 97.69 96 CYS A C 1
ATOM 762 O O . CYS A 1 96 ? -1.121 -5.164 -10.519 1.00 97.69 96 CYS A O 1
ATOM 764 N N . ILE A 1 97 ? -0.097 -6.321 -8.884 1.00 98.06 97 ILE A N 1
ATOM 765 C CA . ILE A 1 97 ? -1.258 -6.402 -7.989 1.00 98.06 97 ILE A CA 1
ATOM 766 C C . ILE A 1 97 ? -0.894 -5.839 -6.620 1.00 98.06 97 ILE A C 1
ATOM 768 O O . ILE A 1 97 ? 0.067 -6.283 -5.987 1.00 98.06 97 ILE A O 1
ATOM 772 N N . THR A 1 98 ? -1.720 -4.919 -6.131 1.00 98.38 98 THR A N 1
ATOM 773 C CA . THR A 1 98 ? -1.706 -4.466 -4.741 1.00 98.38 98 THR A CA 1
ATOM 774 C C . THR A 1 98 ? -2.798 -5.210 -3.983 1.00 98.38 98 THR A C 1
ATOM 776 O O . THR A 1 98 ? -3.965 -5.192 -4.376 1.00 98.38 98 THR A O 1
ATOM 779 N N . SER A 1 99 ? -2.417 -5.851 -2.882 1.00 98.44 99 SER A N 1
ATOM 780 C CA . SER A 1 99 ? -3.326 -6.477 -1.927 1.00 98.44 99 SER A CA 1
ATOM 781 C C . SER A 1 99 ? -3.330 -5.681 -0.630 1.00 98.44 99 SER A C 1
ATOM 783 O O . SER A 1 99 ? -2.266 -5.472 -0.047 1.00 98.44 99 SER A O 1
ATOM 785 N N . ILE A 1 100 ? -4.508 -5.280 -0.152 1.00 98.50 100 ILE A N 1
ATOM 786 C CA . ILE A 1 100 ? -4.678 -4.545 1.106 1.00 98.50 100 ILE A CA 1
ATOM 787 C C . ILE A 1 100 ? -5.672 -5.287 1.996 1.00 98.50 100 ILE A C 1
ATOM 789 O O . ILE A 1 100 ? -6.817 -5.513 1.609 1.00 98.50 100 ILE A O 1
ATOM 793 N N . TYR A 1 101 ? -5.251 -5.627 3.210 1.00 98.50 101 TYR A N 1
ATOM 794 C CA . TYR A 1 101 ? -6.112 -6.190 4.243 1.00 98.50 101 TYR A CA 1
ATOM 795 C C . TYR A 1 101 ? -6.326 -5.185 5.376 1.00 98.50 101 TYR A C 1
ATOM 797 O O . TYR A 1 101 ? -5.369 -4.608 5.901 1.00 98.50 101 TYR A O 1
ATOM 805 N N . TYR A 1 102 ? -7.582 -4.979 5.767 1.00 98.06 102 TYR A N 1
ATOM 806 C CA . TYR A 1 102 ? -7.966 -4.016 6.795 1.00 98.06 102 TYR A CA 1
ATOM 807 C C . TYR A 1 102 ? -8.306 -4.690 8.127 1.00 98.06 102 TYR A C 1
ATOM 809 O O . TYR A 1 102 ? -9.033 -5.681 8.183 1.00 98.06 102 TYR A O 1
ATOM 817 N N . CYS A 1 103 ? -7.840 -4.089 9.225 1.00 94.44 103 CYS A N 1
ATOM 818 C CA . CYS A 1 103 ? -7.984 -4.633 10.583 1.00 94.44 103 CYS A CA 1
ATOM 819 C C . CYS A 1 103 ? -8.863 -3.758 11.497 1.00 94.44 103 CYS A C 1
ATOM 821 O O . CYS A 1 103 ? -8.732 -3.821 12.719 1.00 94.44 103 CYS A O 1
ATOM 823 N N . ASN A 1 104 ? -9.735 -2.914 10.936 1.00 96.56 104 ASN A N 1
ATOM 824 C CA . ASN A 1 104 ? -10.424 -1.871 11.700 1.00 96.56 104 ASN A CA 1
ATOM 825 C C . ASN A 1 104 ? -11.868 -2.255 12.040 1.00 96.56 104 ASN A C 1
ATOM 827 O O . ASN A 1 104 ? -12.805 -2.006 11.276 1.00 96.56 104 ASN A O 1
ATOM 831 N N . GLN A 1 105 ? -12.045 -2.888 13.199 1.00 96.00 105 GLN A N 1
ATOM 832 C CA . GLN A 1 105 ? -13.363 -3.292 13.688 1.00 96.00 105 GLN A CA 1
ATOM 833 C C . GLN A 1 105 ? -14.296 -2.086 13.847 1.00 96.00 105 GLN A C 1
ATOM 835 O O . GLN A 1 105 ? -13.858 -1.001 14.242 1.00 96.00 105 GLN A O 1
ATOM 840 N N . ASN A 1 106 ? -15.577 -2.299 13.533 1.00 96.06 106 ASN A N 1
ATOM 841 C CA . ASN A 1 106 ? -16.662 -1.329 13.708 1.00 96.06 106 ASN A CA 1
ATOM 842 C C . ASN A 1 106 ? -16.383 0.064 13.103 1.00 96.06 106 ASN A C 1
ATOM 844 O O . ASN A 1 106 ? -16.802 1.072 13.663 1.00 96.06 106 ASN A O 1
ATOM 848 N N . TRP A 1 107 ? -15.663 0.127 11.973 1.00 97.12 107 TRP A N 1
ATOM 849 C CA . TRP A 1 107 ? -15.317 1.397 11.322 1.00 97.12 107 TRP A CA 1
ATOM 850 C C . TRP A 1 107 ? -16.556 2.182 10.882 1.00 97.12 107 TRP A C 1
ATOM 852 O O . TRP A 1 107 ? -17.421 1.643 10.188 1.00 97.12 107 TRP A O 1
ATOM 862 N N . ASN A 1 108 ? -16.610 3.467 11.235 1.00 96.56 108 ASN A N 1
ATOM 863 C CA . ASN A 1 108 ? -17.656 4.392 10.807 1.00 96.56 108 ASN A CA 1
ATOM 864 C C . ASN A 1 108 ? -17.044 5.529 9.990 1.00 96.56 108 ASN A C 1
ATOM 866 O O . ASN A 1 108 ? -16.661 6.564 10.532 1.00 96.56 108 ASN A O 1
ATOM 870 N N . ALA A 1 109 ? -17.024 5.370 8.669 1.00 95.44 109 ALA A N 1
ATOM 871 C CA . ALA A 1 109 ? -16.398 6.336 7.770 1.00 95.44 109 ALA A CA 1
ATOM 872 C C . ALA A 1 109 ? -16.982 7.758 7.850 1.00 95.44 109 ALA A C 1
ATOM 874 O O . ALA A 1 109 ? -16.263 8.717 7.588 1.00 95.44 109 ALA A O 1
ATOM 875 N N . LYS A 1 110 ? -18.249 7.924 8.260 1.00 96.38 110 LYS A N 1
ATOM 876 C CA . LYS A 1 110 ? -18.84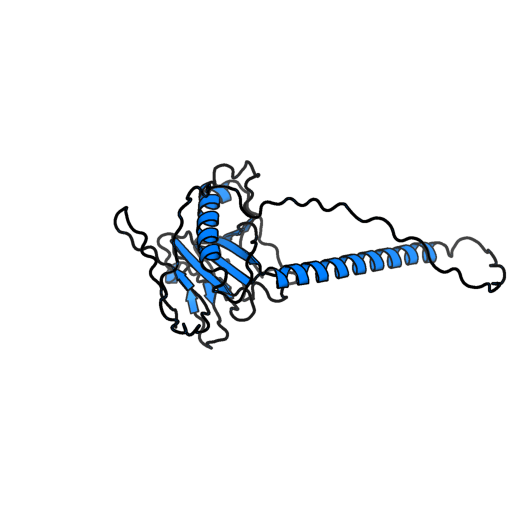9 9.259 8.430 1.00 96.38 110 LYS A CA 1
ATOM 877 C C . LYS A 1 110 ? -18.242 10.031 9.604 1.00 96.38 110 LYS A C 1
ATOM 879 O O . LYS A 1 110 ? -18.203 11.252 9.558 1.00 96.38 110 LYS A O 1
ATOM 884 N N . 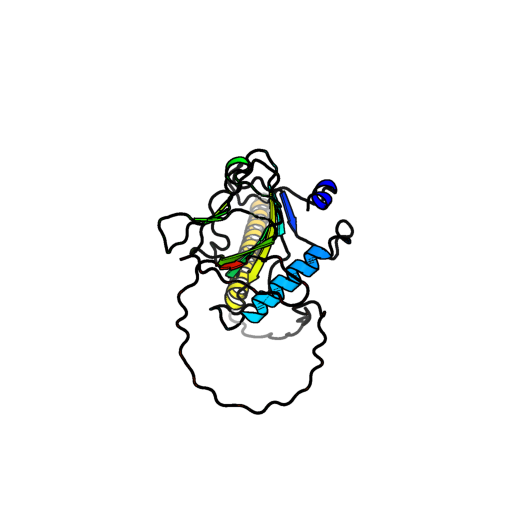LYS A 1 111 ? -17.809 9.326 10.654 1.00 96.75 111 LYS A N 1
ATOM 885 C CA . LYS A 1 111 ? -17.195 9.921 11.853 1.00 96.75 111 LYS A CA 1
ATOM 886 C C . LYS A 1 111 ? -15.669 9.894 11.792 1.00 96.75 111 LYS A C 1
ATOM 888 O O . LYS A 1 111 ? -15.017 10.837 12.213 1.00 96.75 111 LYS A O 1
ATOM 893 N N . GLU A 1 112 ? -15.115 8.801 11.280 1.00 97.75 112 GLU A N 1
ATOM 894 C CA . GLU A 1 112 ? -13.696 8.452 11.399 1.00 97.75 112 GLU A CA 1
ATOM 895 C C . GLU A 1 112 ? -12.908 8.741 10.111 1.00 97.75 112 GLU A C 1
ATOM 897 O O . GLU A 1 112 ? -11.678 8.684 10.113 1.00 97.75 112 GLU A O 1
ATOM 902 N N . GLY A 1 113 ? -13.600 9.057 9.009 1.00 97.44 113 GLY A N 1
ATOM 903 C CA . GLY A 1 113 ? -12.986 9.278 7.703 1.00 97.44 113 GLY A CA 1
ATOM 904 C C . GLY A 1 113 ? -12.275 8.025 7.184 1.00 97.44 113 GLY A C 1
ATOM 905 O O . GLY A 1 113 ? -12.823 6.919 7.218 1.00 97.44 113 GLY A O 1
ATOM 906 N N . GLY A 1 114 ? -11.053 8.199 6.675 1.00 97.00 114 GLY A N 1
ATOM 907 C CA . GLY A 1 114 ? -10.122 7.111 6.359 1.00 97.00 114 GLY A CA 1
ATOM 908 C C . GLY A 1 114 ? -10.497 6.194 5.194 1.00 97.00 114 GLY A C 1
ATOM 909 O O . GLY A 1 114 ? -9.870 5.140 5.024 1.00 97.00 114 GLY A O 1
ATOM 910 N N . CYS A 1 115 ? -11.501 6.563 4.394 1.00 98.06 115 CYS A N 1
ATOM 911 C CA . CYS A 1 115 ? -11.839 5.841 3.171 1.00 98.06 115 CYS A CA 1
ATOM 912 C C . CYS A 1 115 ? -10.629 5.760 2.239 1.00 98.06 115 CYS A C 1
ATOM 914 O O . CYS A 1 115 ? -9.907 6.739 2.039 1.00 98.06 115 CYS A O 1
ATOM 916 N N . PHE A 1 116 ? -10.437 4.586 1.649 1.00 98.00 116 PHE A N 1
ATOM 917 C CA . PHE A 1 116 ? -9.608 4.442 0.465 1.00 98.00 116 PHE A CA 1
ATOM 918 C C . PHE A 1 116 ? -10.438 4.912 -0.727 1.00 98.00 116 PHE A C 1
ATOM 920 O O . PHE A 1 116 ? -11.465 4.304 -1.026 1.00 98.00 116 PHE A O 1
ATOM 927 N N . ARG A 1 117 ? -10.034 6.010 -1.363 1.00 97.75 117 ARG A N 1
ATOM 928 C CA . ARG A 1 117 ? -10.732 6.570 -2.518 1.00 9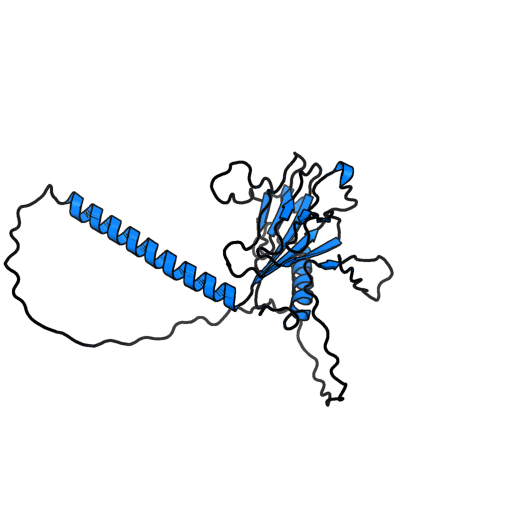7.75 117 ARG A CA 1
ATOM 929 C C . ARG A 1 117 ? -10.003 6.174 -3.789 1.00 97.75 117 ARG A C 1
ATOM 931 O O . ARG A 1 117 ? -8.863 6.584 -3.999 1.00 97.75 117 ARG A O 1
ATOM 938 N N . LEU A 1 118 ? -10.676 5.394 -4.620 1.00 97.19 118 LEU A N 1
ATOM 939 C CA . LEU A 1 118 ? -10.202 4.932 -5.916 1.00 97.19 118 LEU A CA 1
ATOM 940 C C . LEU A 1 118 ? -10.751 5.835 -7.025 1.00 97.19 118 LEU A C 1
ATOM 942 O O . LEU A 1 118 ? -11.925 6.194 -7.012 1.00 97.19 118 LEU A O 1
ATOM 946 N N . PHE A 1 119 ? -9.909 6.173 -7.993 1.00 96.12 119 PHE A N 1
ATOM 947 C CA . PHE A 1 119 ? -10.268 6.891 -9.213 1.00 96.12 119 PHE A CA 1
ATOM 948 C C . PHE A 1 119 ? -9.979 5.965 -10.397 1.00 96.12 119 PHE A C 1
ATOM 950 O O . PHE A 1 119 ? -8.901 6.077 -10.977 1.00 96.12 119 PHE A O 1
ATOM 957 N N . PRO A 1 120 ? -10.857 4.994 -10.692 1.00 91.12 120 PRO A N 1
ATOM 958 C CA . PRO A 1 120 ? -10.599 4.040 -11.761 1.00 91.12 120 PRO A CA 1
ATOM 959 C C . PRO A 1 120 ? -10.611 4.758 -13.116 1.00 91.12 120 PRO A C 1
ATOM 961 O O . PRO A 1 120 ? -11.414 5.656 -13.339 1.00 91.12 120 PRO A O 1
ATOM 964 N N . ASP A 1 121 ? -9.753 4.353 -14.045 1.00 87.00 121 ASP A N 1
ATOM 965 C CA . ASP A 1 121 ? -9.733 4.911 -15.406 1.00 87.00 121 ASP A CA 1
ATOM 966 C C . ASP A 1 121 ? -11.006 4.609 -16.219 1.00 87.00 121 ASP A C 1
ATOM 968 O O . ASP A 1 121 ? -11.279 5.254 -17.228 1.00 87.00 121 ASP A O 1
ATOM 972 N N . THR A 1 122 ? -11.798 3.647 -15.752 1.00 86.75 122 THR A N 1
ATOM 973 C CA . THR A 1 122 ? -13.078 3.229 -16.334 1.00 86.75 122 THR A CA 1
ATOM 974 C C . THR A 1 122 ? -14.277 4.072 -15.891 1.00 86.75 122 THR A C 1
ATOM 976 O O . THR A 1 122 ? -15.367 3.874 -16.424 1.00 86.75 122 THR A O 1
ATOM 979 N N . SER A 1 123 ? -14.122 4.990 -14.927 1.00 89.75 123 SER A N 1
ATOM 980 C CA . SER A 1 123 ? -15.228 5.818 -14.430 1.00 89.75 123 SER A CA 1
ATOM 981 C C . SER A 1 123 ? -14.764 7.189 -13.942 1.00 89.75 123 SER A C 1
ATOM 983 O O . SER A 1 123 ? -13.828 7.305 -13.154 1.00 89.75 123 SER A O 1
ATOM 985 N N . ASP A 1 124 ? -15.504 8.234 -14.319 1.00 89.06 124 ASP A N 1
ATOM 986 C CA . ASP A 1 124 ? -15.297 9.597 -13.813 1.00 89.06 124 ASP A CA 1
ATOM 987 C C . ASP A 1 124 ? -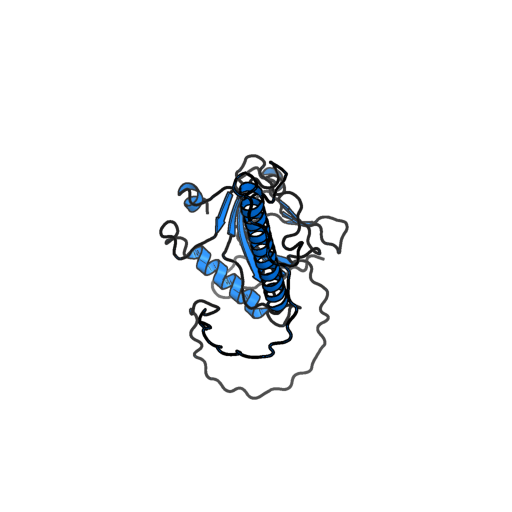15.742 9.770 -12.350 1.00 89.06 124 ASP A C 1
ATOM 989 O O . ASP A 1 124 ? -15.432 10.777 -11.707 1.00 89.06 124 ASP A O 1
ATOM 993 N N . VAL A 1 125 ? -16.474 8.795 -11.799 1.00 92.94 125 VAL A N 1
ATOM 994 C CA . VAL A 1 125 ? -16.974 8.828 -10.422 1.00 92.94 125 VAL A CA 1
ATOM 995 C C . VAL A 1 125 ? -16.001 8.087 -9.499 1.00 92.94 125 VAL A C 1
ATOM 997 O O . VAL A 1 125 ? -15.838 6.871 -9.633 1.00 92.94 125 VAL A O 1
ATOM 1000 N N . PRO A 1 126 ? -15.384 8.772 -8.514 1.00 93.88 126 PRO A N 1
ATOM 1001 C CA . PRO A 1 126 ? -14.523 8.113 -7.541 1.00 93.88 126 PRO A CA 1
ATOM 1002 C C . PRO A 1 126 ? -15.307 7.135 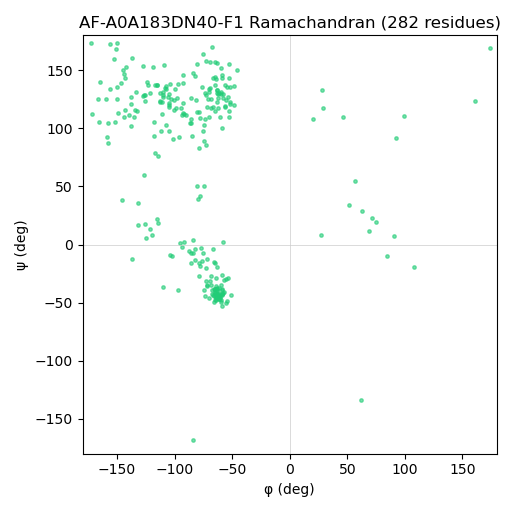-6.660 1.00 93.88 126 PRO A C 1
ATOM 1004 O O . PRO A 1 126 ? -16.427 7.420 -6.233 1.00 93.88 126 PRO A O 1
ATOM 1007 N N . LEU A 1 127 ? -14.676 6.016 -6.310 1.00 95.06 127 LEU A N 1
ATOM 1008 C CA . LEU A 1 127 ? -15.231 4.996 -5.427 1.00 95.06 127 LEU A CA 1
ATOM 1009 C C . LEU A 1 127 ? -14.585 5.072 -4.039 1.00 95.06 127 LEU A C 1
ATOM 1011 O O . LEU A 1 127 ? -13.377 4.888 -3.900 1.00 95.06 127 LEU A O 1
ATOM 1015 N N . ASP A 1 128 ? -15.399 5.265 -3.000 1.00 96.75 128 ASP A N 1
ATOM 1016 C CA . ASP A 1 128 ? -14.949 5.209 -1.607 1.00 96.75 128 ASP A CA 1
ATOM 1017 C C . ASP A 1 128 ? -15.118 3.804 -1.015 1.00 96.75 128 ASP A C 1
ATOM 1019 O O . ASP A 1 128 ? -16.219 3.259 -0.914 1.00 96.75 128 ASP A O 1
ATOM 1023 N N . ILE A 1 129 ? -14.008 3.230 -0.554 1.00 97.50 129 ILE A N 1
ATOM 1024 C CA . ILE A 1 129 ? -13.941 1.922 0.090 1.00 97.50 129 ILE A CA 1
ATOM 1025 C C . ILE A 1 129 ? -13.595 2.124 1.564 1.00 97.50 129 ILE A C 1
ATOM 1027 O O . ILE A 1 129 ? -12.487 2.518 1.932 1.00 97.50 129 ILE A O 1
ATOM 1031 N N . GLU A 1 130 ? -14.552 1.818 2.437 1.00 97.69 130 GLU A N 1
ATOM 1032 C CA . GLU A 1 130 ? -14.317 1.865 3.880 1.00 97.69 130 GLU A CA 1
ATOM 1033 C C . GLU A 1 130 ? -13.278 0.809 4.316 1.00 97.69 130 GLU A C 1
ATOM 1035 O O . GLU A 1 130 ? -13.377 -0.351 3.891 1.00 97.69 130 GLU A O 1
ATOM 1040 N N . PRO A 1 131 ? -12.333 1.144 5.212 1.00 97.81 131 PRO A N 1
ATOM 1041 C CA . PRO A 1 131 ? -11.293 0.229 5.679 1.00 97.81 131 PRO A CA 1
ATOM 1042 C C . PRO A 1 131 ? -11.814 -0.717 6.779 1.00 97.81 131 PRO A C 1
ATOM 1044 O O . PRO A 1 131 ? -11.226 -0.821 7.853 1.00 97.81 131 PRO A O 1
ATOM 1047 N N . ARG A 1 132 ? -12.950 -1.384 6.549 1.00 97.50 132 ARG A N 1
ATOM 1048 C CA . ARG A 1 132 ? -13.594 -2.257 7.548 1.00 97.50 132 ARG A CA 1
ATOM 1049 C C . ARG A 1 132 ? -12.716 -3.457 7.894 1.00 97.50 132 ARG A C 1
ATOM 1051 O O . ARG A 1 132 ? -12.099 -4.027 7.006 1.00 97.50 132 ARG A O 1
ATOM 1058 N N . GLY A 1 133 ? -12.709 -3.862 9.160 1.00 97.00 133 GLY A N 1
ATOM 1059 C CA . GLY A 1 133 ? -12.041 -5.083 9.610 1.00 97.00 133 GLY A CA 1
ATOM 1060 C C . GLY A 1 133 ? -12.471 -6.316 8.811 1.00 97.00 133 GLY A C 1
ATOM 1061 O O . GLY A 1 133 ? -13.638 -6.425 8.435 1.00 97.00 133 GLY A O 1
ATOM 1062 N N . ASP A 1 134 ? -11.517 -7.216 8.564 1.00 96.06 134 ASP A N 1
ATOM 1063 C CA . ASP A 1 134 ? -11.703 -8.461 7.800 1.00 96.06 134 ASP A CA 1
ATOM 1064 C C . ASP A 1 134 ? -12.114 -8.238 6.331 1.00 96.06 134 ASP A C 1
ATOM 1066 O O . ASP A 1 134 ? -12.805 -9.040 5.703 1.00 96.06 134 ASP A O 1
ATOM 1070 N N . ARG A 1 135 ? -11.695 -7.099 5.765 1.00 97.19 135 ARG A N 1
ATOM 1071 C CA . ARG A 1 135 ? -11.832 -6.796 4.338 1.00 97.19 135 ARG A CA 1
ATOM 1072 C C . ARG A 1 135 ? -10.492 -6.972 3.641 1.00 97.19 135 ARG A C 1
ATOM 1074 O O . ARG A 1 135 ? -9.523 -6.304 3.999 1.00 97.19 135 ARG A O 1
ATOM 1081 N N . LEU A 1 136 ? -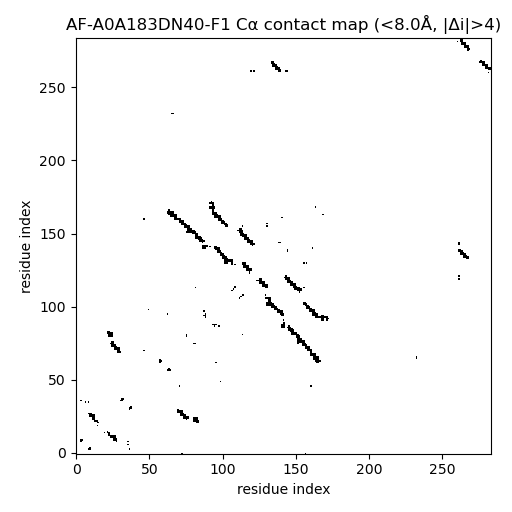10.494 -7.793 2.595 1.00 98.12 136 LEU A N 1
ATOM 1082 C CA . LEU A 1 136 ? -9.399 -7.933 1.641 1.00 98.12 136 LEU A CA 1
ATOM 1083 C C . LEU A 1 136 ? -9.764 -7.235 0.326 1.00 98.12 136 LEU A C 1
ATOM 1085 O O . LEU A 1 136 ? -10.850 -7.456 -0.219 1.00 98.12 136 LEU A O 1
ATOM 1089 N N . LEU A 1 137 ? -8.852 -6.396 -0.155 1.00 97.62 137 LEU A N 1
ATOM 1090 C CA . LEU A 1 137 ? -8.968 -5.594 -1.366 1.00 97.62 137 LEU A CA 1
ATOM 1091 C C . LEU A 1 137 ? -7.830 -5.945 -2.325 1.00 97.62 137 LEU A C 1
ATOM 1093 O O . LEU A 1 137 ? -6.667 -5.906 -1.926 1.00 97.62 137 LEU A O 1
ATOM 1097 N N . PHE A 1 138 ? -8.167 -6.206 -3.587 1.00 97.38 138 PHE A N 1
ATOM 1098 C CA . PHE A 1 138 ? -7.197 -6.319 -4.676 1.00 97.38 138 PHE A CA 1
ATOM 1099 C C . PHE A 1 138 ? -7.440 -5.233 -5.724 1.00 97.38 138 PHE A C 1
ATOM 1101 O O . PHE A 1 138 ? -8.587 -4.975 -6.106 1.00 97.38 138 PHE A O 1
ATOM 1108 N N . LEU A 1 139 ? -6.355 -4.631 -6.206 1.00 95.31 139 LEU A N 1
ATOM 1109 C CA . LEU A 1 139 ? -6.357 -3.684 -7.317 1.00 95.31 139 LEU A CA 1
ATOM 1110 C C . LEU A 1 139 ? -5.114 -3.877 -8.188 1.00 95.31 139 LEU A C 1
ATOM 1112 O O . LEU A 1 139 ? -4.058 -4.291 -7.702 1.00 95.31 139 LEU A O 1
ATOM 1116 N N . TRP A 1 140 ? -5.225 -3.530 -9.469 1.00 97.44 140 TRP A N 1
ATOM 1117 C CA . TRP A 1 140 ? -4.048 -3.364 -10.317 1.00 97.44 140 TRP A CA 1
ATOM 1118 C C . TRP A 1 140 ? -3.195 -2.217 -9.792 1.00 97.44 140 TRP A C 1
ATOM 1120 O O . TRP A 1 140 ? -3.731 -1.149 -9.503 1.00 97.44 140 TRP A O 1
ATOM 1130 N N . SER A 1 141 ? -1.885 -2.429 -9.682 1.00 97.44 141 SER A N 1
ATOM 1131 C CA . SER A 1 141 ? -0.971 -1.424 -9.126 1.00 97.44 141 SER A CA 1
ATOM 1132 C C . SER A 1 141 ? -0.658 -0.279 -10.097 1.00 97.44 141 SER A C 1
ATOM 1134 O O . SER A 1 141 ? -0.083 0.727 -9.686 1.00 97.44 141 SER A O 1
ATOM 1136 N N . ASP A 1 142 ? -0.975 -0.420 -11.383 1.00 95.88 142 ASP A N 1
ATOM 1137 C CA . ASP A 1 142 ? -0.623 0.556 -12.415 1.00 95.88 142 ASP A CA 1
ATOM 1138 C C . ASP A 1 142 ? -1.618 1.732 -12.521 1.00 95.88 142 ASP A C 1
ATOM 1140 O O . ASP A 1 142 ? -2.468 1.975 -11.661 1.00 95.88 142 ASP A O 1
ATOM 1144 N N . ARG A 1 143 ? -1.482 2.508 -13.601 1.00 95.62 143 ARG A N 1
ATOM 1145 C CA . ARG A 1 143 ? -2.215 3.757 -13.847 1.00 95.62 143 ARG A CA 1
ATOM 1146 C C . ARG A 1 143 ? -3.721 3.593 -14.054 1.00 95.62 143 ARG A C 1
ATOM 1148 O O . ARG A 1 143 ? -4.383 4.620 -14.150 1.00 95.62 143 ARG A O 1
ATOM 1155 N N . ARG A 1 144 ? -4.254 2.368 -14.082 1.00 94.19 144 ARG A N 1
ATOM 1156 C CA . ARG A 1 144 ? -5.705 2.121 -14.101 1.00 94.19 144 ARG A CA 1
ATOM 1157 C C . ARG A 1 144 ? -6.377 2.512 -12.788 1.00 94.19 144 ARG A C 1
ATOM 1159 O O . ARG A 1 144 ? -7.548 2.863 -12.775 1.00 94.19 144 ARG A O 1
ATOM 1166 N N . ASN A 1 145 ? -5.632 2.469 -11.680 1.00 95.50 145 ASN A N 1
ATOM 1167 C CA . ASN A 1 145 ? -6.176 2.655 -10.336 1.00 95.50 145 ASN A CA 1
ATOM 1168 C C . ASN A 1 145 ? -5.462 3.753 -9.516 1.00 95.50 145 ASN A C 1
ATOM 1170 O O . ASN A 1 145 ? -4.930 3.455 -8.442 1.00 95.50 145 ASN A O 1
ATOM 1174 N N . PRO A 1 146 ? -5.432 5.031 -9.949 1.00 97.19 146 PRO A N 1
ATOM 1175 C CA . PRO A 1 146 ? -5.046 6.129 -9.073 1.00 97.19 146 PRO A CA 1
ATOM 1176 C C . PRO A 1 146 ? -5.903 6.144 -7.805 1.00 97.19 146 PRO A C 1
ATOM 1178 O O . PRO A 1 146 ? -7.122 6.006 -7.874 1.00 97.19 146 PRO A O 1
ATOM 1181 N N . HIS A 1 147 ? -5.293 6.337 -6.640 1.00 97.62 147 HIS A N 1
ATOM 1182 C CA . HIS A 1 147 ? -6.015 6.269 -5.372 1.00 97.62 147 HIS A CA 1
ATOM 1183 C C . HIS A 1 147 ? -5.386 7.125 -4.275 1.00 97.62 147 HIS A C 1
ATOM 1185 O O . HIS A 1 147 ? -4.215 7.494 -4.339 1.00 97.62 147 HIS A O 1
ATOM 1191 N N . GLU A 1 148 ? -6.184 7.454 -3.264 1.00 97.06 148 GLU A N 1
ATOM 1192 C CA . GLU A 1 148 ? -5.778 8.204 -2.074 1.00 97.06 148 GLU A CA 1
ATOM 1193 C C . GLU A 1 148 ? -6.376 7.580 -0.806 1.00 97.06 148 GLU A C 1
ATOM 1195 O O . GLU A 1 148 ? -7.372 6.854 -0.851 1.00 97.06 148 GLU A O 1
ATOM 1200 N N . VAL A 1 149 ? -5.795 7.892 0.351 1.00 97.31 149 VAL A N 1
ATOM 1201 C CA . VAL A 1 149 ? -6.421 7.637 1.655 1.00 97.31 149 VAL A CA 1
ATOM 1202 C C . VAL A 1 149 ? -6.918 8.966 2.189 1.00 97.31 149 VAL A C 1
ATOM 1204 O O . VAL A 1 149 ? -6.125 9.880 2.406 1.00 97.31 149 VAL A O 1
ATOM 1207 N N . ARG A 1 150 ? -8.233 9.073 2.389 1.00 97.00 150 ARG A N 1
ATOM 1208 C CA . ARG A 1 150 ? -8.890 10.264 2.942 1.00 97.00 150 ARG A CA 1
ATOM 1209 C C . ARG A 1 150 ? -8.446 10.509 4.395 1.00 97.00 150 ARG A C 1
ATOM 1211 O O . ARG A 1 150 ? -8.058 9.545 5.054 1.00 97.00 150 ARG A O 1
ATOM 1218 N N . PRO A 1 151 ? -8.548 11.751 4.911 1.00 96.31 151 PRO A N 1
ATOM 1219 C CA . PRO A 1 151 ? -8.172 12.081 6.287 1.00 96.31 151 PRO A CA 1
ATOM 1220 C C . PRO A 1 151 ? -8.755 11.127 7.330 1.00 96.31 151 PRO A C 1
ATOM 1222 O O . PRO A 1 151 ? -9.928 10.753 7.250 1.00 96.31 151 PRO A O 1
ATOM 1225 N N . VAL A 1 152 ? -7.915 10.736 8.284 1.00 96.50 152 VAL A N 1
ATOM 1226 C CA . VAL A 1 152 ? -8.179 9.718 9.302 1.00 96.50 152 VAL A CA 1
ATOM 1227 C C . VAL A 1 152 ? -8.321 10.368 10.681 1.00 96.50 152 VAL A C 1
ATOM 1229 O O . VAL A 1 152 ? -7.443 11.110 11.120 1.00 96.50 152 VAL A O 1
ATOM 1232 N N . PHE A 1 153 ? -9.413 10.059 11.386 1.00 96.25 153 PHE A N 1
ATOM 1233 C CA . PHE A 1 153 ? -9.726 10.609 12.718 1.00 96.25 153 PHE A CA 1
ATOM 1234 C C . PHE A 1 153 ? -9.855 9.540 13.816 1.00 96.25 153 PHE A C 1
ATOM 1236 O O . PHE A 1 153 ? -10.233 9.839 14.945 1.00 96.25 153 PHE A O 1
ATOM 1243 N N . ARG A 1 154 ? -9.509 8.292 13.496 1.00 96.06 154 ARG A N 1
ATOM 1244 C CA . ARG A 1 154 ? -9.281 7.181 14.429 1.00 96.06 154 ARG A CA 1
ATOM 1245 C C . ARG A 1 154 ? -8.133 6.347 13.882 1.00 96.06 154 ARG A C 1
ATOM 1247 O O . ARG A 1 154 ? -8.085 6.174 12.673 1.00 96.06 154 ARG A O 1
ATOM 1254 N N . ASP A 1 155 ? -7.264 5.799 14.725 1.00 95.75 155 ASP A N 1
ATOM 1255 C CA . ASP A 1 155 ? -6.151 4.972 14.253 1.00 95.75 155 ASP A CA 1
ATOM 1256 C C . ASP A 1 155 ? -6.611 3.910 13.244 1.00 95.75 155 ASP A C 1
ATOM 1258 O O . ASP A 1 155 ? -7.462 3.061 13.538 1.00 95.75 155 ASP A O 1
ATOM 1262 N N . ARG A 1 156 ? -6.053 3.989 12.032 1.00 97.19 156 ARG A N 1
ATOM 1263 C CA . ARG A 1 156 ? -6.397 3.116 10.906 1.00 97.19 156 ARG A CA 1
ATOM 1264 C C . ARG A 1 156 ? -5.223 2.216 10.567 1.00 97.19 156 ARG A C 1
ATOM 1266 O O . ARG A 1 156 ? -4.145 2.682 10.211 1.00 97.19 156 ARG A O 1
ATOM 1273 N N . TYR A 1 157 ? -5.486 0.920 10.596 1.00 97.00 157 TYR A N 1
ATOM 1274 C CA . TYR A 1 157 ? -4.544 -0.161 10.362 1.00 97.00 157 TYR A CA 1
ATOM 1275 C C . TYR A 1 157 ? -4.791 -0.825 9.004 1.00 97.00 157 TYR A C 1
ATOM 1277 O O . TYR A 1 157 ? -5.935 -1.136 8.644 1.00 97.00 157 TYR A O 1
ATOM 1285 N N . ALA A 1 158 ? -3.712 -1.099 8.274 1.00 97.56 158 ALA A N 1
ATOM 1286 C CA . ALA A 1 158 ? -3.745 -1.886 7.045 1.00 97.56 158 ALA A CA 1
ATOM 1287 C C . ALA A 1 158 ? -2.485 -2.752 6.901 1.00 97.56 158 ALA A C 1
ATOM 1289 O O . ALA A 1 158 ? -1.409 -2.382 7.368 1.00 97.56 158 ALA A O 1
ATOM 1290 N N . VAL A 1 159 ? -2.619 -3.895 6.234 1.00 97.75 159 VAL A N 1
ATOM 1291 C CA . VAL A 1 159 ? -1.501 -4.725 5.765 1.00 97.75 159 VAL A CA 1
ATOM 1292 C C . VAL A 1 159 ? -1.507 -4.684 4.248 1.00 97.75 159 VAL A C 1
ATOM 1294 O O . VAL A 1 159 ? -2.512 -5.044 3.643 1.00 97.75 159 VAL A O 1
ATOM 1297 N N . THR A 1 160 ? -0.405 -4.255 3.642 1.00 98.31 160 THR A N 1
ATOM 1298 C CA . THR A 1 160 ? -0.258 -4.179 2.186 1.00 98.31 160 THR A CA 1
ATOM 1299 C C . THR A 1 160 ? 0.813 -5.144 1.702 1.00 98.31 160 THR A C 1
ATOM 1301 O O . THR A 1 160 ? 1.882 -5.249 2.302 1.00 98.31 160 THR A O 1
ATOM 1304 N N . VAL A 1 161 ? 0.534 -5.844 0.608 1.00 98.44 161 VAL A N 1
ATOM 1305 C CA . VAL A 1 161 ? 1.472 -6.728 -0.087 1.00 98.44 161 VAL A CA 1
ATOM 1306 C C . VAL A 1 161 ? 1.384 -6.428 -1.578 1.00 98.44 161 VAL A C 1
ATOM 1308 O O . VAL A 1 161 ? 0.283 -6.392 -2.127 1.00 98.44 161 VAL A O 1
ATOM 1311 N N . TRP A 1 162 ? 2.526 -6.233 -2.237 1.00 98.50 162 TRP A N 1
ATOM 1312 C CA . TRP A 1 162 ? 2.574 -6.067 -3.689 1.00 98.50 162 TRP A CA 1
ATOM 1313 C C . TRP A 1 162 ? 3.115 -7.321 -4.352 1.00 98.50 162 TRP A C 1
ATOM 1315 O O . TRP A 1 162 ? 4.207 -7.774 -4.012 1.00 98.50 162 TRP A O 1
ATOM 1325 N N . TYR A 1 163 ? 2.379 -7.845 -5.321 1.00 98.50 163 TYR A N 1
ATOM 1326 C CA . TYR A 1 163 ? 2.803 -8.960 -6.158 1.00 98.50 163 TYR A CA 1
ATOM 1327 C C . TYR A 1 163 ? 3.461 -8.438 -7.429 1.00 98.50 163 TYR A C 1
ATOM 1329 O O . TYR A 1 163 ? 3.095 -7.375 -7.942 1.00 98.50 163 TYR A O 1
ATOM 1337 N N . PHE A 1 164 ? 4.456 -9.177 -7.911 1.00 98.31 164 PHE A N 1
ATOM 1338 C CA . PHE A 1 164 ? 5.265 -8.770 -9.047 1.00 98.31 164 PHE A CA 1
ATOM 1339 C C . PHE A 1 164 ? 4.954 -9.598 -10.286 1.00 98.31 164 PHE A C 1
ATOM 1341 O O . PHE A 1 164 ? 4.917 -10.827 -10.221 1.00 98.31 164 PHE A O 1
ATOM 1348 N N . ASP A 1 165 ? 4.812 -8.915 -11.416 1.00 98.06 165 ASP A N 1
ATOM 1349 C CA . ASP A 1 165 ? 4.954 -9.543 -12.718 1.00 98.06 165 ASP A CA 1
ATOM 1350 C C . ASP A 1 165 ? 6.436 -9.831 -12.977 1.00 98.06 165 ASP A C 1
ATOM 1352 O O . ASP A 1 165 ? 7.297 -8.967 -12.783 1.00 98.06 165 ASP A O 1
ATOM 1356 N N . THR A 1 166 ? 6.731 -11.065 -13.376 1.00 97.12 166 THR A N 1
ATOM 1357 C CA . THR A 1 166 ? 8.107 -11.546 -13.536 1.00 97.12 166 THR A CA 1
ATOM 1358 C C . THR A 1 166 ? 8.857 -10.739 -14.588 1.00 97.12 166 THR A C 1
ATOM 1360 O O . THR A 1 166 ? 9.974 -10.285 -14.332 1.00 97.12 166 THR A O 1
ATOM 1363 N N . ASP A 1 167 ? 8.242 -10.519 -15.745 1.00 97.44 167 ASP A N 1
ATOM 1364 C CA . ASP A 1 167 ? 8.917 -9.922 -16.893 1.00 97.44 167 ASP A CA 1
ATOM 1365 C C . ASP A 1 167 ? 9.136 -8.422 -16.666 1.00 97.44 167 ASP A C 1
ATOM 1367 O O . ASP A 1 167 ? 10.250 -7.915 -16.843 1.00 97.44 167 ASP A O 1
ATOM 1371 N N . GLU A 1 168 ? 8.122 -7.712 -16.158 1.00 97.81 168 GLU A N 1
ATOM 1372 C CA . GLU A 1 168 ? 8.263 -6.301 -15.798 1.00 97.81 168 GLU A CA 1
ATOM 1373 C C . GLU A 1 168 ? 9.296 -6.105 -14.676 1.00 97.81 168 GLU A C 1
ATOM 1375 O O . GLU A 1 168 ? 10.110 -5.175 -14.730 1.00 97.81 168 GLU A O 1
ATOM 1380 N N . LYS A 1 169 ? 9.329 -6.999 -13.678 1.00 97.12 169 LYS A N 1
ATOM 1381 C CA . LYS A 1 169 ? 10.311 -6.927 -12.589 1.00 97.12 169 LYS A CA 1
ATOM 1382 C C . LYS A 1 169 ? 11.736 -7.111 -13.101 1.00 97.12 169 LYS A C 1
ATOM 1384 O O . LYS A 1 169 ? 12.615 -6.337 -12.711 1.00 97.12 169 LYS A O 1
ATOM 1389 N N . LEU A 1 170 ? 11.971 -8.095 -13.969 1.00 97.19 170 LEU A N 1
ATOM 1390 C CA . LEU A 1 170 ? 13.281 -8.333 -14.580 1.00 97.19 170 LEU A CA 1
ATOM 1391 C C . LEU A 1 170 ? 13.724 -7.135 -15.426 1.00 97.19 170 LEU A C 1
ATOM 1393 O O . LEU A 1 170 ? 14.858 -6.669 -15.281 1.00 97.19 170 LEU A O 1
ATOM 1397 N N . ALA A 1 171 ? 12.820 -6.565 -16.226 1.00 97.31 171 ALA A N 1
ATOM 1398 C CA . ALA A 1 171 ? 13.093 -5.354 -16.995 1.00 97.31 171 ALA A CA 1
ATOM 1399 C C . ALA A 1 171 ? 13.429 -4.157 -16.085 1.00 97.31 171 ALA A C 1
ATOM 1401 O O . ALA A 1 171 ? 14.369 -3.407 -16.354 1.00 97.31 171 ALA A O 1
ATOM 1402 N N . ALA A 1 172 ? 12.712 -3.983 -14.971 1.00 96.44 172 ALA A N 1
ATOM 1403 C CA . ALA A 1 172 ? 12.997 -2.937 -13.992 1.00 96.44 172 ALA A CA 1
ATOM 1404 C C . ALA A 1 172 ? 14.358 -3.123 -13.298 1.00 96.44 172 ALA A C 1
ATOM 1406 O O . ALA A 1 172 ? 15.060 -2.144 -13.052 1.00 96.44 172 ALA A O 1
ATOM 1407 N N . LEU A 1 173 ? 14.752 -4.362 -12.985 1.00 95.19 173 LEU A N 1
ATOM 1408 C CA . LEU A 1 173 ? 16.077 -4.673 -12.435 1.00 95.19 173 LEU A CA 1
ATOM 1409 C C . LEU A 1 173 ? 17.196 -4.417 -13.453 1.00 95.19 173 LEU A C 1
ATOM 1411 O O . LEU A 1 173 ? 18.244 -3.899 -13.083 1.00 95.19 173 LEU A O 1
ATOM 1415 N N . ALA A 1 174 ? 16.981 -4.733 -14.732 1.00 96.31 174 ALA A N 1
ATOM 1416 C CA . ALA A 1 174 ? 17.935 -4.415 -15.793 1.00 96.31 174 ALA A CA 1
ATOM 1417 C C . ALA A 1 174 ? 18.107 -2.897 -15.982 1.00 96.31 174 ALA A C 1
ATOM 1419 O O . ALA A 1 174 ? 19.233 -2.428 -16.117 1.00 96.31 174 ALA A O 1
ATOM 1420 N N . ARG A 1 175 ? 17.012 -2.121 -15.937 1.00 95.56 175 ARG A N 1
ATOM 1421 C CA . ARG A 1 175 ? 17.074 -0.648 -15.983 1.00 95.56 175 ARG A CA 1
ATOM 1422 C C . ARG A 1 175 ? 17.844 -0.063 -14.800 1.00 95.56 175 ARG A C 1
ATOM 1424 O O . ARG A 1 175 ? 18.678 0.804 -15.019 1.00 95.56 175 ARG A O 1
ATOM 1431 N N . ARG A 1 176 ? 17.591 -0.559 -13.580 1.00 92.50 176 ARG A N 1
ATOM 1432 C CA . ARG A 1 176 ? 18.318 -0.131 -12.372 1.00 92.50 176 ARG A CA 1
ATOM 1433 C C . ARG A 1 176 ? 19.817 -0.399 -12.483 1.00 92.50 176 ARG A C 1
ATOM 1435 O O . ARG A 1 176 ? 20.580 0.540 -12.343 1.00 92.50 176 ARG A O 1
ATOM 1442 N N . ARG A 1 177 ? 20.220 -1.618 -12.866 1.00 93.94 177 ARG A N 1
ATOM 1443 C CA . ARG A 1 177 ? 21.641 -1.969 -13.053 1.00 93.94 177 ARG A CA 1
ATOM 1444 C C . ARG A 1 177 ? 22.367 -1.026 -14.012 1.00 93.94 177 ARG A C 1
ATOM 1446 O O . ARG A 1 177 ? 23.388 -0.466 -13.648 1.00 93.94 177 ARG A O 1
ATOM 1453 N N . LYS A 1 178 ? 21.785 -0.765 -15.188 1.00 93.38 178 LYS A N 1
ATOM 1454 C CA . LYS A 1 178 ? 22.359 0.186 -16.156 1.00 93.38 178 LYS A CA 1
ATOM 1455 C C . LYS A 1 178 ? 22.497 1.601 -15.590 1.00 93.38 178 LYS A C 1
ATOM 1457 O O . LYS A 1 178 ? 23.415 2.325 -15.958 1.00 93.38 178 LYS A O 1
ATOM 1462 N N . GLN A 1 179 ? 21.558 2.018 -14.743 1.00 91.25 179 GLN A N 1
ATOM 1463 C CA . GLN A 1 179 ? 21.587 3.338 -14.123 1.00 91.25 179 GLN A CA 1
ATOM 1464 C C . GLN A 1 179 ? 22.639 3.421 -13.013 1.00 91.25 179 GLN A C 1
ATOM 1466 O O . GLN A 1 179 ? 23.339 4.425 -12.934 1.00 91.25 179 GLN A O 1
ATOM 1471 N N . ASP A 1 180 ? 22.791 2.363 -12.218 1.00 92.44 180 ASP A N 1
ATOM 1472 C CA . ASP A 1 180 ? 23.829 2.260 -11.191 1.00 92.44 180 ASP A CA 1
ATOM 1473 C C . ASP A 1 180 ? 25.231 2.268 -11.834 1.00 92.44 180 ASP A C 1
ATOM 1475 O O . ASP A 1 180 ? 26.076 3.064 -11.432 1.00 92.44 180 ASP A O 1
ATOM 1479 N N . GLU A 1 181 ? 25.439 1.489 -12.905 1.00 93.00 181 GLU A N 1
ATOM 1480 C CA . GLU A 1 181 ? 26.677 1.477 -13.709 1.00 93.00 181 GLU A CA 1
ATOM 1481 C C . GLU A 1 181 ? 26.996 2.862 -14.300 1.00 93.00 181 GLU A C 1
ATOM 1483 O O . GLU A 1 181 ? 28.142 3.325 -14.279 1.00 93.00 181 GLU A O 1
ATOM 1488 N N . PHE A 1 182 ? 25.977 3.559 -14.815 1.00 93.19 182 PHE A N 1
ATOM 1489 C CA . PHE A 1 182 ? 26.130 4.910 -15.351 1.00 93.19 182 PHE A CA 1
ATOM 1490 C C . PHE A 1 182 ? 26.503 5.927 -14.262 1.00 93.19 182 PHE A C 1
ATOM 1492 O O . PHE A 1 182 ? 27.398 6.747 -14.472 1.00 93.19 182 PHE A O 1
ATOM 1499 N N . GLU A 1 183 ? 25.854 5.883 -13.095 1.00 92.56 183 GLU A N 1
ATOM 1500 C CA . GLU A 1 183 ? 26.164 6.785 -11.979 1.00 92.56 183 GLU A CA 1
ATOM 1501 C C . GLU A 1 183 ? 27.538 6.495 -11.362 1.00 92.56 183 GLU A C 1
ATOM 1503 O O . GLU A 1 183 ? 28.247 7.429 -10.983 1.00 92.56 183 GLU A O 1
ATOM 1508 N N . GLU A 1 184 ? 27.962 5.233 -11.306 1.00 92.56 184 GLU A N 1
ATOM 1509 C CA . GLU A 1 184 ? 29.314 4.858 -10.887 1.00 92.56 184 GLU A CA 1
ATOM 1510 C C . GLU A 1 184 ? 30.368 5.383 -11.869 1.00 92.56 184 GLU A C 1
ATOM 1512 O O . GLU A 1 184 ? 31.309 6.065 -11.459 1.00 92.56 184 GLU A O 1
ATOM 1517 N N . THR A 1 185 ? 30.152 5.186 -13.174 1.00 92.62 185 THR A N 1
ATOM 1518 C CA . THR A 1 185 ? 31.028 5.722 -14.231 1.00 92.62 185 THR A CA 1
ATOM 1519 C C . THR A 1 185 ? 31.117 7.246 -14.153 1.00 92.62 185 THR A C 1
ATOM 1521 O O . THR A 1 185 ? 32.200 7.825 -14.236 1.00 92.62 185 THR A O 1
ATOM 1524 N N . LYS A 1 186 ? 29.987 7.925 -13.944 1.00 93.00 186 LYS A N 1
ATOM 1525 C CA . LYS A 1 186 ? 29.928 9.383 -13.802 1.00 93.00 186 LYS 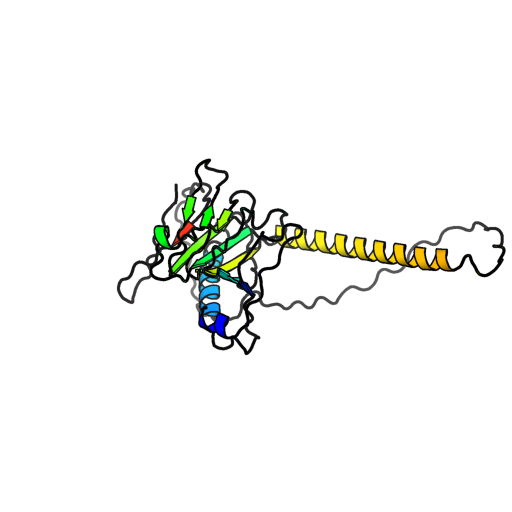A CA 1
ATOM 1526 C C . LYS A 1 186 ? 30.684 9.872 -12.567 1.00 93.00 186 LYS A C 1
ATOM 1528 O O . LYS A 1 186 ? 31.436 10.837 -12.683 1.00 93.00 186 LYS A O 1
ATOM 1533 N N . LYS A 1 187 ? 30.530 9.212 -11.413 1.00 92.62 187 LYS A N 1
ATOM 1534 C CA . LYS A 1 187 ? 31.302 9.520 -10.196 1.00 92.62 187 LYS A CA 1
ATOM 1535 C C . LYS A 1 187 ? 32.796 9.299 -10.414 1.00 92.62 187 LYS A C 1
ATOM 1537 O O . LYS A 1 187 ? 33.589 10.150 -10.025 1.00 92.62 187 LYS A O 1
ATOM 1542 N N . HIS A 1 188 ? 33.173 8.208 -11.079 1.00 92.56 188 HIS A N 1
ATOM 1543 C CA . HIS A 1 188 ? 34.565 7.921 -11.413 1.00 92.56 188 HIS A CA 1
ATOM 1544 C C . HIS A 1 188 ? 35.160 9.001 -12.327 1.00 92.56 188 HIS A C 1
ATOM 1546 O O . HIS A 1 188 ? 36.211 9.553 -12.020 1.00 92.56 188 HIS A O 1
ATOM 1552 N N . MET A 1 189 ? 34.449 9.394 -13.388 1.00 89.88 189 MET A N 1
ATOM 1553 C CA . MET A 1 189 ? 34.876 10.476 -14.283 1.00 89.88 189 MET A CA 1
ATOM 1554 C C . MET A 1 189 ? 34.959 11.832 -13.572 1.00 89.88 189 MET A C 1
ATOM 1556 O O . MET A 1 189 ? 35.872 12.607 -13.843 1.00 89.88 189 MET A O 1
ATOM 1560 N N . GLN A 1 190 ? 34.038 12.131 -12.653 1.00 90.94 190 GLN A N 1
ATOM 1561 C CA . GLN A 1 190 ? 34.097 13.344 -11.829 1.00 90.94 190 GLN A CA 1
ATOM 1562 C C . GLN A 1 190 ? 35.299 13.336 -10.877 1.00 90.94 190 GLN A C 1
ATOM 1564 O O . GLN A 1 190 ? 35.934 14.372 -10.705 1.00 90.94 190 GLN A O 1
ATOM 1569 N N . HIS A 1 191 ? 35.638 12.179 -10.308 1.00 89.81 191 HIS A N 1
ATOM 1570 C CA . HIS A 1 191 ? 36.807 12.022 -9.449 1.00 89.81 191 HIS A CA 1
ATOM 1571 C C . HIS A 1 191 ? 38.125 12.118 -10.232 1.00 89.81 191 HIS A C 1
ATOM 1573 O O . HIS A 1 191 ? 39.017 12.861 -9.836 1.00 89.81 191 HIS A O 1
ATOM 1579 N N . LEU A 1 192 ? 38.244 11.445 -11.384 1.00 89.00 192 LEU A N 1
ATOM 1580 C CA . LEU A 1 192 ? 39.404 11.604 -12.272 1.00 89.00 192 LEU A CA 1
ATOM 1581 C C . LEU A 1 192 ? 39.577 13.063 -12.690 1.00 89.00 192 LEU A C 1
ATOM 1583 O O . LEU A 1 192 ? 40.690 13.578 -12.701 1.00 89.00 192 LEU A O 1
ATOM 1587 N N . ARG A 1 193 ? 38.465 13.747 -12.984 1.00 87.62 193 ARG A N 1
ATOM 1588 C CA . ARG A 1 193 ? 38.467 15.176 -13.277 1.00 87.62 193 ARG A CA 1
ATOM 1589 C C . ARG A 1 193 ? 39.044 15.975 -12.108 1.00 87.62 193 ARG A C 1
ATOM 1591 O O . ARG A 1 193 ? 39.977 16.730 -12.337 1.00 87.62 193 ARG A O 1
ATOM 1598 N N . SER A 1 194 ? 38.557 15.803 -10.877 1.00 85.94 194 SER A N 1
ATOM 1599 C CA . SER A 1 194 ? 39.105 16.551 -9.733 1.00 85.94 194 SER A CA 1
ATOM 1600 C C . SER A 1 194 ? 40.601 16.287 -9.537 1.00 85.94 194 SER A C 1
ATOM 1602 O O . SER A 1 194 ? 41.364 17.231 -9.407 1.00 85.94 194 SER A O 1
ATOM 1604 N N . VAL A 1 195 ? 41.049 15.032 -9.647 1.00 85.12 195 VAL A N 1
ATOM 1605 C CA . VAL A 1 195 ? 42.473 14.678 -9.501 1.00 85.12 195 VAL A CA 1
ATOM 1606 C C . VAL A 1 195 ? 43.346 15.291 -10.603 1.00 85.12 195 VAL A C 1
ATOM 1608 O O . VAL A 1 195 ? 44.464 15.719 -10.334 1.00 85.12 195 VAL A O 1
ATOM 1611 N N . LEU A 1 196 ? 42.866 15.344 -11.848 1.00 80.75 196 LEU A N 1
ATOM 1612 C CA . LEU A 1 196 ? 43.616 15.955 -12.950 1.00 80.75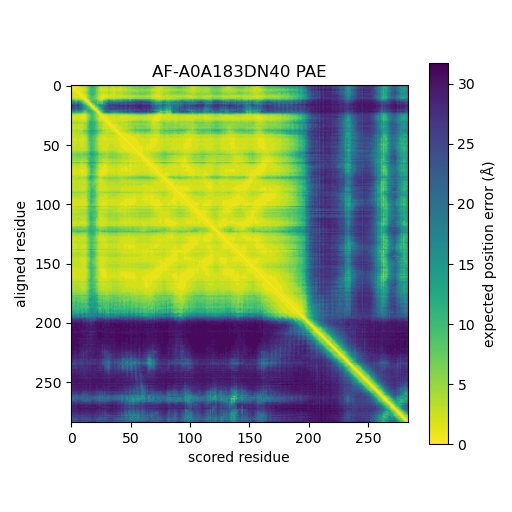 196 LEU A CA 1
ATOM 1613 C C . LEU A 1 196 ? 43.678 17.486 -12.832 1.00 80.75 196 LEU A C 1
ATOM 1615 O O . LEU A 1 196 ? 44.705 18.063 -13.170 1.00 80.75 196 LEU A O 1
ATOM 1619 N N . PHE A 1 197 ? 42.619 18.132 -12.330 1.00 62.75 197 PHE A N 1
ATOM 1620 C CA . PHE A 1 197 ? 42.559 19.592 -12.172 1.00 62.75 197 PHE A CA 1
ATOM 1621 C C . PHE A 1 197 ? 43.178 20.112 -10.856 1.00 62.75 197 PHE A C 1
ATOM 1623 O O . PHE A 1 197 ? 43.500 21.293 -10.788 1.00 62.75 197 PHE A O 1
ATOM 1630 N N . ASP A 1 198 ? 43.418 19.258 -9.854 1.00 56.50 198 ASP A N 1
ATOM 1631 C CA . ASP A 1 198 ? 44.161 19.616 -8.630 1.00 56.50 198 ASP A CA 1
ATOM 1632 C C . ASP A 1 198 ? 45.697 19.543 -8.812 1.00 56.50 198 ASP A C 1
ATOM 1634 O O . ASP A 1 198 ? 46.449 20.064 -7.992 1.00 56.50 198 ASP A O 1
ATOM 1638 N N . ASN A 1 199 ? 46.186 18.927 -9.898 1.00 53.03 199 ASN A N 1
ATOM 1639 C CA . ASN A 1 199 ? 47.620 18.745 -10.167 1.00 53.03 199 ASN A CA 1
ATOM 1640 C C . ASN A 1 199 ? 48.249 19.830 -11.070 1.00 53.03 199 ASN A C 1
ATOM 1642 O O . ASN A 1 199 ? 49.447 19.772 -11.341 1.00 53.03 199 ASN A O 1
ATOM 1646 N N . GLU A 1 200 ? 47.498 20.844 -11.519 1.00 50.97 200 GLU A N 1
ATOM 1647 C CA . GLU A 1 200 ? 48.053 21.928 -12.354 1.00 50.97 200 GLU A CA 1
ATOM 1648 C C . GLU A 1 200 ? 48.869 22.983 -11.574 1.00 50.97 200 GLU A C 1
ATOM 1650 O O . GLU A 1 200 ? 49.497 23.838 -12.196 1.00 50.97 200 GLU A O 1
ATOM 1655 N N . GLU A 1 201 ? 48.977 22.892 -10.241 1.00 50.91 201 GLU A N 1
ATOM 1656 C CA . GLU A 1 201 ? 49.946 23.694 -9.468 1.00 50.91 201 GLU A CA 1
ATOM 1657 C C . GLU A 1 201 ? 51.304 23.006 -9.238 1.00 50.91 201 GLU A C 1
ATOM 1659 O O . GLU A 1 201 ? 52.190 23.596 -8.619 1.00 50.91 201 GLU A O 1
ATOM 1664 N N . THR A 1 202 ? 51.556 21.798 -9.761 1.00 47.00 202 THR A N 1
ATOM 1665 C CA . THR A 1 202 ? 52.912 21.222 -9.689 1.00 47.00 202 THR A CA 1
ATOM 1666 C C . THR A 1 202 ? 53.359 20.486 -10.952 1.00 47.00 202 THR A C 1
ATOM 1668 O O . THR A 1 202 ? 52.989 19.352 -11.224 1.00 47.00 202 THR A O 1
ATOM 1671 N N . SER A 1 203 ? 54.339 21.119 -11.604 1.00 41.16 203 SER A N 1
ATOM 1672 C CA . SER A 1 203 ? 55.402 20.532 -12.426 1.00 41.16 203 SER A CA 1
ATOM 1673 C C . SER A 1 203 ? 55.223 20.547 -13.949 1.00 41.16 203 SER A C 1
ATOM 1675 O O . SER A 1 203 ? 54.456 19.805 -14.555 1.00 41.16 203 SER A O 1
ATOM 1677 N N . GLN A 1 204 ? 56.069 21.376 -14.567 1.00 50.47 204 GLN A N 1
ATOM 1678 C CA . GLN A 1 204 ? 56.488 21.301 -15.960 1.00 50.47 204 GLN A CA 1
ATOM 1679 C C . GLN A 1 204 ? 57.027 19.897 -16.273 1.00 50.47 204 GLN A C 1
ATOM 1681 O O . GLN A 1 204 ? 58.127 19.548 -15.851 1.00 50.47 204 GLN A O 1
ATOM 1686 N N . LEU A 1 205 ? 56.304 19.112 -17.066 1.00 40.34 205 LEU A N 1
ATOM 1687 C CA . LEU A 1 205 ? 56.852 17.932 -17.735 1.00 40.34 205 LEU A CA 1
ATOM 1688 C C . LEU A 1 205 ? 56.369 17.921 -19.186 1.00 40.34 205 LEU A C 1
ATOM 1690 O O . LEU A 1 205 ? 55.190 17.735 -19.478 1.00 40.34 205 LEU A O 1
ATOM 1694 N N . GLN A 1 206 ? 57.307 18.177 -20.100 1.00 40.88 206 GLN A N 1
ATOM 1695 C CA . GLN A 1 206 ? 57.102 18.080 -21.542 1.00 40.88 206 GLN A CA 1
ATOM 1696 C C . GLN A 1 206 ? 56.789 16.629 -21.924 1.00 40.88 206 GLN A C 1
ATOM 1698 O O . GLN A 1 206 ? 57.591 15.727 -21.683 1.00 40.88 206 GLN A O 1
ATOM 1703 N N . LEU A 1 207 ? 55.638 16.417 -22.560 1.00 38.94 207 LEU A N 1
ATOM 1704 C CA . LEU A 1 207 ? 55.309 15.151 -23.208 1.00 38.94 207 LEU A CA 1
ATOM 1705 C C . LEU A 1 207 ? 56.192 14.969 -24.459 1.00 38.94 207 LEU A C 1
ATOM 1707 O O . LEU A 1 207 ? 56.319 15.916 -25.243 1.00 38.94 207 LEU A O 1
ATOM 1711 N N . PRO A 1 208 ? 56.797 13.787 -24.690 1.00 38.97 208 PRO A N 1
ATOM 1712 C CA . PRO A 1 208 ? 57.486 13.514 -25.943 1.00 38.97 208 PRO A CA 1
ATOM 1713 C C . PRO A 1 208 ? 56.458 13.321 -27.073 1.00 38.97 208 PRO A C 1
ATOM 1715 O O . PRO A 1 208 ? 55.297 12.997 -26.805 1.00 38.97 208 PRO A O 1
ATOM 1718 N N . PRO A 1 209 ? 56.849 13.514 -28.346 1.00 37.66 209 PRO A N 1
ATOM 1719 C CA . PRO A 1 209 ? 55.905 13.455 -29.449 1.00 37.66 209 PRO A CA 1
ATOM 1720 C C . PRO A 1 209 ? 55.408 12.022 -29.663 1.00 37.66 209 PRO A C 1
ATOM 1722 O O . PRO A 1 209 ? 56.194 11.071 -29.690 1.00 37.66 209 PRO A O 1
ATOM 1725 N N . PHE A 1 210 ? 54.091 11.899 -29.832 1.00 34.19 210 PHE A N 1
ATOM 1726 C CA . PHE A 1 210 ? 53.402 10.658 -30.174 1.00 34.19 210 PHE A CA 1
ATOM 1727 C C . PHE A 1 210 ? 53.991 10.055 -31.458 1.00 34.19 210 PHE A C 1
ATOM 1729 O O . PHE A 1 210 ? 54.037 10.710 -32.499 1.00 34.19 210 PHE A O 1
ATOM 1736 N N . LYS A 1 211 ? 54.430 8.796 -31.377 1.00 35.66 211 LYS A N 1
ATOM 1737 C CA . LYS A 1 211 ? 54.644 7.931 -32.539 1.00 35.66 211 LYS A CA 1
ATOM 1738 C C . LYS A 1 211 ? 53.444 7.003 -32.661 1.00 35.66 211 LYS A C 1
ATOM 1740 O O . LYS A 1 211 ? 53.136 6.283 -31.714 1.00 35.66 211 LYS A O 1
ATOM 1745 N N . ASP A 1 212 ? 52.808 7.019 -33.823 1.00 39.72 212 ASP A N 1
ATOM 1746 C CA . ASP A 1 212 ? 51.795 6.041 -34.201 1.00 39.72 212 ASP A CA 1
ATOM 1747 C C . ASP A 1 212 ? 52.408 4.635 -34.271 1.00 39.72 212 ASP A C 1
ATOM 1749 O O . ASP A 1 212 ? 53.456 4.446 -34.894 1.00 39.72 212 ASP A O 1
ATOM 1753 N N . CYS A 1 213 ? 51.746 3.644 -33.667 1.00 31.06 213 CYS A N 1
ATOM 1754 C CA . CYS A 1 213 ? 51.883 2.242 -34.060 1.00 31.06 213 CYS A CA 1
ATOM 1755 C C . CYS A 1 213 ? 50.664 1.409 -33.618 1.00 31.06 213 CYS A C 1
ATOM 1757 O O . CYS A 1 213 ? 50.467 1.128 -32.440 1.00 31.06 213 CYS A O 1
ATOM 1759 N N . GLU A 1 214 ? 49.836 1.116 -34.618 1.00 32.69 214 GLU A N 1
ATOM 1760 C CA . GLU A 1 214 ? 49.088 -0.109 -34.936 1.00 32.69 214 GLU A CA 1
ATOM 1761 C C . GLU A 1 214 ? 48.632 -1.122 -33.858 1.00 32.69 214 GLU A C 1
ATOM 1763 O O . GLU A 1 214 ? 49.399 -1.648 -33.061 1.00 32.69 214 GLU A O 1
ATOM 1768 N N . LYS A 1 215 ? 47.343 -1.480 -34.002 1.00 38.97 215 LYS A N 1
ATOM 1769 C CA . LYS A 1 215 ? 46.692 -2.800 -33.848 1.00 38.97 215 LYS A CA 1
ATOM 1770 C C . LYS A 1 215 ? 47.303 -3.812 -32.867 1.00 38.97 215 LYS A C 1
ATOM 1772 O O . LYS A 1 215 ? 48.300 -4.456 -33.169 1.00 38.97 215 LYS A O 1
ATOM 1777 N N . LEU A 1 216 ? 46.513 -4.152 -31.846 1.00 30.00 216 LEU A N 1
ATOM 1778 C CA . LEU A 1 216 ? 46.484 -5.489 -31.245 1.00 30.00 216 LEU A CA 1
ATOM 1779 C C . LEU A 1 216 ? 45.021 -5.935 -31.081 1.00 30.00 216 LEU A C 1
ATOM 1781 O O . LEU A 1 216 ? 44.240 -5.307 -30.368 1.00 30.00 216 LEU A O 1
ATOM 1785 N N . GLU A 1 217 ? 44.656 -6.989 -31.812 1.00 31.41 217 GLU A N 1
ATOM 1786 C CA . GLU A 1 217 ? 43.410 -7.746 -31.666 1.00 31.41 217 GLU A CA 1
ATOM 1787 C C . GLU A 1 217 ? 43.491 -8.763 -30.510 1.00 31.41 217 GLU A C 1
ATOM 1789 O O . GLU A 1 217 ? 44.564 -9.256 -30.172 1.00 31.41 217 GLU A O 1
ATOM 1794 N N . SER A 1 218 ? 42.302 -9.098 -29.992 1.00 35.31 218 SER A N 1
ATOM 1795 C CA . SER A 1 218 ? 41.839 -10.392 -29.453 1.00 35.31 218 SER A CA 1
ATOM 1796 C C . SER A 1 218 ? 42.717 -11.198 -28.482 1.00 35.31 218 SER A C 1
ATOM 1798 O O . SER A 1 218 ? 43.659 -11.872 -28.891 1.00 35.31 218 SER A O 1
ATOM 1800 N N . ASN A 1 219 ? 42.269 -11.234 -27.223 1.00 29.55 219 ASN A N 1
ATOM 1801 C CA . ASN A 1 219 ? 42.156 -12.364 -26.273 1.00 29.55 219 ASN A CA 1
ATOM 1802 C C . ASN A 1 219 ? 42.046 -11.703 -24.882 1.00 29.55 219 ASN A C 1
ATOM 1804 O O . ASN A 1 219 ? 42.845 -10.838 -24.565 1.00 29.55 219 ASN A O 1
ATOM 1808 N N . GLU A 1 220 ? 41.031 -11.917 -24.048 1.00 32.41 220 GLU A N 1
ATOM 1809 C CA . GLU A 1 220 ? 40.653 -13.192 -23.450 1.00 32.41 220 GLU A CA 1
ATOM 1810 C C . GLU A 1 220 ? 39.167 -13.197 -23.056 1.00 32.41 220 GLU A C 1
ATOM 1812 O O . GLU A 1 220 ? 38.649 -12.280 -22.418 1.00 32.41 220 GLU A O 1
ATOM 1817 N N . LEU A 1 221 ? 38.496 -14.286 -23.424 1.00 35.56 221 LEU A N 1
ATOM 1818 C CA . LEU A 1 221 ? 37.159 -14.661 -22.990 1.00 35.56 221 LEU A CA 1
ATOM 1819 C C . LEU A 1 221 ? 37.311 -15.919 -22.120 1.00 35.56 221 LEU A C 1
ATOM 1821 O O . LEU A 1 221 ? 37.429 -17.017 -22.652 1.00 35.56 221 LEU A O 1
ATOM 1825 N N . SER A 1 222 ? 37.339 -15.769 -20.797 1.00 28.89 222 SER A N 1
ATOM 1826 C CA . SER A 1 222 ? 37.005 -16.825 -19.823 1.00 28.89 222 SER A CA 1
ATOM 1827 C C . SER A 1 222 ? 36.965 -16.188 -18.433 1.00 28.89 222 SER A C 1
ATOM 1829 O O . SER A 1 222 ? 37.977 -15.731 -17.918 1.00 28.89 222 SER A O 1
ATOM 1831 N N . SER A 1 223 ? 35.820 -16.080 -17.780 1.00 29.52 223 SER A N 1
ATOM 1832 C CA . SER A 1 223 ? 35.305 -17.204 -17.008 1.00 29.52 223 SER A CA 1
ATOM 1833 C C . SER A 1 223 ? 33.851 -16.935 -16.635 1.00 29.52 223 SER A C 1
ATOM 1835 O O . SER A 1 223 ? 33.496 -15.897 -16.078 1.00 29.52 223 SER A O 1
ATOM 1837 N N . LEU A 1 224 ? 33.012 -17.896 -17.003 1.00 31.23 224 LEU A N 1
ATOM 1838 C CA . LEU A 1 224 ? 31.678 -18.081 -16.467 1.00 31.23 224 LEU A CA 1
ATOM 1839 C C . LEU A 1 224 ? 31.770 -18.689 -15.061 1.00 31.23 224 LEU A C 1
ATOM 1841 O O . LEU A 1 224 ? 32.782 -19.277 -14.686 1.00 31.23 224 LEU A O 1
ATOM 1845 N N . ASP A 1 225 ? 30.637 -18.582 -14.372 1.00 31.39 225 ASP A N 1
ATOM 1846 C CA . ASP A 1 225 ? 30.201 -19.387 -13.232 1.00 31.39 225 ASP A CA 1
ATOM 1847 C C . ASP A 1 225 ? 30.554 -18.868 -11.837 1.00 31.39 225 ASP A C 1
ATOM 1849 O O . ASP A 1 225 ? 31.554 -19.223 -11.228 1.00 31.39 225 ASP A O 1
ATOM 1853 N N . ASN A 1 226 ? 29.618 -18.085 -11.289 1.00 29.12 226 ASN A N 1
ATOM 1854 C CA . ASN A 1 226 ? 29.131 -18.285 -9.922 1.00 29.12 226 ASN A CA 1
ATOM 1855 C C . ASN A 1 226 ? 27.740 -17.650 -9.761 1.00 29.12 226 ASN A C 1
ATOM 1857 O O . ASN A 1 226 ? 27.589 -16.495 -9.367 1.00 29.12 226 ASN A O 1
ATOM 1861 N N . ILE A 1 227 ? 26.705 -18.429 -10.084 1.00 30.72 227 ILE A N 1
ATOM 1862 C CA . ILE A 1 227 ? 25.318 -18.145 -9.700 1.00 30.72 227 ILE A CA 1
ATOM 1863 C C . ILE A 1 227 ? 25.015 -18.993 -8.460 1.00 30.72 227 ILE A C 1
ATOM 1865 O O . ILE A 1 227 ? 24.969 -20.218 -8.582 1.00 30.72 227 ILE A O 1
ATOM 1869 N N . PRO A 1 228 ? 24.714 -18.410 -7.287 1.00 28.97 228 PRO A N 1
ATOM 1870 C CA . PRO A 1 228 ? 24.005 -19.145 -6.257 1.00 28.97 228 PRO A CA 1
ATOM 1871 C C . PRO A 1 228 ? 22.537 -19.240 -6.684 1.00 28.97 228 PRO A C 1
ATOM 1873 O O . PRO A 1 228 ? 21.744 -18.312 -6.516 1.00 28.97 228 PRO A O 1
ATOM 1876 N N . VAL A 1 229 ? 22.175 -20.378 -7.275 1.00 37.66 229 VAL A N 1
ATOM 1877 C CA . VAL A 1 229 ? 20.781 -20.808 -7.392 1.00 37.66 229 VAL A CA 1
ATOM 1878 C C . VAL A 1 229 ? 20.353 -21.286 -6.012 1.00 37.66 229 VAL A C 1
ATOM 1880 O O . VAL A 1 229 ? 20.512 -22.456 -5.689 1.00 37.66 229 VAL A O 1
ATOM 1883 N N . GLN A 1 230 ? 19.831 -20.383 -5.185 1.00 33.81 230 GLN A N 1
ATOM 1884 C CA . GLN A 1 230 ? 18.901 -20.756 -4.122 1.00 33.81 230 GLN A CA 1
ATOM 1885 C C . GLN A 1 230 ? 18.198 -19.521 -3.561 1.00 33.81 230 GLN A C 1
ATOM 1887 O O . GLN A 1 230 ? 18.745 -18.744 -2.786 1.00 33.81 230 GLN A O 1
ATOM 1892 N N . SER A 1 231 ? 16.933 -19.363 -3.931 1.00 31.52 231 SER A N 1
ATOM 1893 C CA . SER A 1 231 ? 15.945 -18.858 -2.985 1.00 31.52 231 SER A CA 1
ATOM 1894 C C . SER A 1 231 ? 14.647 -19.585 -3.282 1.00 31.52 231 SER A C 1
ATOM 1896 O O . SER A 1 231 ? 14.058 -19.421 -4.348 1.00 31.52 231 SER A O 1
ATOM 1898 N N . ASP A 1 232 ? 14.257 -20.459 -2.362 1.00 26.97 232 ASP A N 1
ATOM 1899 C CA . ASP A 1 232 ? 12.942 -21.073 -2.362 1.00 26.97 232 ASP A CA 1
ATOM 1900 C C . ASP A 1 232 ? 11.883 -19.964 -2.344 1.00 26.97 232 ASP A C 1
ATOM 1902 O O . ASP A 1 232 ? 11.825 -19.125 -1.444 1.00 26.97 232 ASP A O 1
ATOM 1906 N N . ILE A 1 233 ? 11.071 -19.942 -3.399 1.00 47.56 233 ILE A N 1
ATOM 1907 C CA . ILE A 1 233 ? 10.127 -18.866 -3.729 1.00 47.56 233 ILE A CA 1
ATOM 1908 C C . ILE A 1 233 ? 8.874 -18.888 -2.832 1.00 47.56 233 ILE A C 1
ATOM 1910 O O . ILE A 1 233 ? 8.106 -17.932 -2.808 1.00 47.56 233 ILE A O 1
ATOM 1914 N N . PHE A 1 234 ? 8.698 -19.911 -1.999 1.00 33.94 234 PHE A N 1
ATOM 1915 C CA . PHE A 1 234 ? 7.708 -19.935 -0.927 1.00 33.94 234 PHE A CA 1
ATOM 1916 C C . PHE A 1 234 ? 8.273 -20.735 0.249 1.00 33.94 234 PHE A C 1
ATOM 1918 O O . PHE A 1 234 ? 8.881 -21.782 0.053 1.00 33.94 234 PHE A O 1
ATOM 1925 N N . HIS A 1 235 ? 8.056 -20.266 1.482 1.00 31.33 235 HIS A N 1
ATOM 1926 C CA . HIS A 1 235 ? 8.370 -21.058 2.673 1.00 31.33 235 HIS A CA 1
ATOM 1927 C C . HIS A 1 235 ? 7.590 -22.387 2.603 1.00 31.33 235 HIS A C 1
ATOM 1929 O O . HIS A 1 235 ? 6.371 -22.347 2.398 1.00 31.33 235 HIS A O 1
ATOM 1935 N N . PRO A 1 236 ? 8.228 -23.558 2.788 1.00 30.11 236 PRO A N 1
ATOM 1936 C CA . PRO A 1 236 ? 7.540 -24.834 2.687 1.00 30.11 236 PRO A CA 1
ATOM 1937 C C . PRO A 1 236 ? 6.662 -24.995 3.924 1.00 30.11 236 PRO A C 1
ATOM 1939 O O . PRO A 1 236 ? 7.148 -25.156 5.041 1.00 30.11 236 PRO A O 1
ATOM 1942 N N . ALA A 1 237 ? 5.354 -24.882 3.742 1.00 30.14 237 ALA A N 1
ATOM 1943 C CA . ALA A 1 237 ? 4.381 -25.241 4.764 1.00 30.14 237 ALA A CA 1
ATOM 1944 C C . ALA A 1 237 ? 3.108 -25.822 4.140 1.00 30.14 237 ALA A C 1
ATOM 1946 O O . ALA A 1 237 ? 2.024 -25.550 4.629 1.00 30.14 237 ALA A O 1
ATOM 1947 N N . VAL A 1 238 ? 3.232 -26.620 3.073 1.00 30.20 238 VAL A N 1
ATOM 1948 C CA . VAL A 1 238 ? 2.259 -27.665 2.710 1.00 30.20 238 VAL A CA 1
ATOM 1949 C C . VAL A 1 238 ? 3.026 -28.754 1.957 1.00 30.20 238 VAL A C 1
ATOM 1951 O O . VAL A 1 238 ? 3.415 -28.563 0.807 1.00 30.20 238 VAL A O 1
ATOM 1954 N N . SER A 1 239 ? 3.287 -29.895 2.597 1.00 25.58 239 SER A N 1
ATOM 1955 C CA . SER A 1 239 ? 3.790 -31.076 1.895 1.00 25.58 239 SER A CA 1
ATOM 1956 C C . SER A 1 239 ? 2.712 -31.568 0.926 1.00 25.58 239 SER A C 1
ATOM 1958 O O . SER A 1 239 ? 1.645 -32.009 1.360 1.00 25.58 239 SER A O 1
ATOM 1960 N N . LEU A 1 240 ? 2.981 -31.509 -0.377 1.00 27.98 240 LEU A N 1
ATOM 1961 C CA . LEU A 1 240 ? 2.182 -32.192 -1.391 1.00 27.98 240 LEU A CA 1
ATOM 1962 C C . LEU A 1 240 ? 2.459 -33.696 -1.311 1.00 27.98 240 LEU A C 1
ATOM 1964 O O . LEU A 1 240 ? 3.291 -34.238 -2.031 1.00 27.98 240 LEU A O 1
ATOM 1968 N N . LEU A 1 241 ? 1.739 -34.376 -0.426 1.00 29.17 241 LEU A N 1
ATOM 1969 C CA . LEU A 1 241 ? 1.452 -35.795 -0.581 1.00 29.17 241 LEU A CA 1
ATOM 1970 C C . LEU A 1 241 ? 0.002 -35.917 -1.018 1.00 29.17 241 LEU A C 1
ATOM 1972 O O . LEU A 1 241 ? -0.898 -35.891 -0.188 1.00 29.17 241 LEU A O 1
ATOM 1976 N N . GLN A 1 242 ? -0.206 -36.063 -2.323 1.00 30.19 242 GLN A N 1
ATOM 1977 C CA . GLN A 1 242 ? -1.310 -36.852 -2.857 1.00 30.19 242 GLN A CA 1
ATOM 1978 C C . GLN A 1 242 ? -0.987 -37.252 -4.298 1.00 30.19 242 GLN A C 1
ATOM 1980 O O . GLN A 1 242 ? -1.267 -36.547 -5.263 1.00 30.19 242 GLN A O 1
ATOM 1985 N N . ASN A 1 243 ? -0.387 -38.438 -4.414 1.00 28.30 243 ASN A N 1
ATOM 1986 C CA . ASN A 1 243 ? -0.598 -39.308 -5.560 1.00 28.30 243 ASN A CA 1
ATOM 1987 C C . ASN A 1 243 ? -2.107 -39.483 -5.741 1.00 28.30 243 ASN A C 1
ATOM 1989 O O . ASN A 1 243 ? -2.759 -39.998 -4.837 1.00 28.30 243 ASN A O 1
ATOM 1993 N N . ASN A 1 244 ? -2.646 -39.116 -6.900 1.00 27.62 244 ASN A N 1
ATOM 1994 C CA . ASN A 1 244 ? -3.713 -39.896 -7.512 1.00 27.62 244 ASN A CA 1
ATOM 1995 C C . ASN A 1 244 ? -3.818 -39.598 -9.004 1.00 27.62 244 ASN A C 1
ATOM 1997 O O . ASN A 1 244 ? -3.972 -38.458 -9.437 1.00 27.62 244 ASN A O 1
ATOM 2001 N N . ARG A 1 245 ? -3.734 -40.683 -9.774 1.00 27.05 245 ARG A N 1
ATOM 2002 C CA . ARG A 1 245 ? -4.052 -40.747 -11.196 1.00 27.05 245 ARG A CA 1
ATOM 2003 C C . ARG A 1 245 ? -5.514 -40.341 -11.381 1.00 27.05 245 ARG A C 1
ATOM 2005 O O . ARG A 1 245 ? -6.375 -40.909 -10.718 1.00 27.05 245 ARG A O 1
ATOM 2012 N N . TYR A 1 246 ? -5.786 -39.432 -12.308 1.00 24.91 246 TYR A N 1
ATOM 2013 C CA . TYR A 1 246 ? -7.110 -39.267 -12.900 1.00 24.91 246 TYR A CA 1
ATOM 2014 C C . TYR A 1 246 ? -6.949 -39.055 -14.405 1.00 24.91 246 TYR A C 1
ATOM 2016 O O . TYR A 1 246 ? -6.254 -38.142 -14.845 1.00 24.91 246 TYR A O 1
ATOM 2024 N N . GLU A 1 247 ? -7.559 -39.954 -15.174 1.00 25.02 247 GLU A N 1
ATOM 2025 C CA . GLU A 1 247 ? -7.716 -39.859 -16.625 1.00 25.02 247 GLU A CA 1
ATOM 2026 C C . GLU A 1 247 ? -8.688 -38.730 -17.027 1.00 25.02 247 GLU A C 1
ATOM 2028 O O . GLU A 1 247 ? -9.527 -38.317 -16.217 1.00 25.02 247 GLU A O 1
ATOM 2033 N N . PRO A 1 248 ? -8.599 -38.208 -18.267 1.00 27.25 248 PRO A N 1
ATOM 2034 C CA . PRO A 1 248 ? -9.298 -36.995 -18.660 1.00 27.25 248 PRO A CA 1
ATOM 2035 C C . PRO A 1 248 ? -10.761 -37.273 -19.027 1.00 27.25 248 PRO A C 1
ATOM 2037 O O . PRO A 1 248 ? -11.060 -38.020 -19.955 1.00 27.25 248 PRO A O 1
ATOM 2040 N N . VAL A 1 249 ? -11.691 -36.584 -18.362 1.00 26.89 249 VAL A N 1
ATOM 2041 C CA . VAL A 1 249 ? -13.077 -36.457 -18.836 1.00 26.89 249 VAL A CA 1
ATOM 2042 C C . VAL A 1 249 ? -13.197 -35.169 -19.647 1.00 26.89 249 VAL A C 1
ATOM 2044 O O . VAL A 1 249 ? -13.124 -34.064 -19.112 1.00 26.89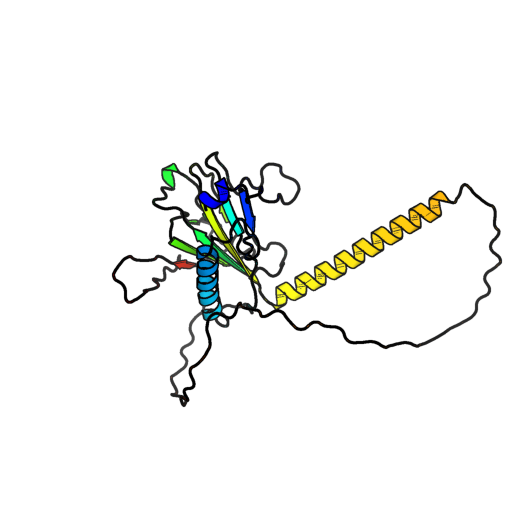 249 VAL A O 1
ATOM 2047 N N . LEU A 1 250 ? -13.407 -35.327 -20.954 1.00 31.75 250 LEU A N 1
ATOM 2048 C CA . LEU A 1 250 ? -13.774 -34.274 -21.901 1.00 31.75 250 LEU A CA 1
ATOM 2049 C C . LEU A 1 250 ? -15.009 -33.496 -21.411 1.00 31.75 250 LEU A C 1
ATOM 2051 O O . LEU A 1 250 ? -16.112 -34.043 -21.386 1.00 31.75 250 LEU A O 1
ATOM 2055 N N . LYS A 1 251 ? -14.860 -32.202 -21.096 1.00 30.64 251 LYS A N 1
ATOM 2056 C CA . LYS A 1 251 ? -15.989 -31.259 -21.015 1.00 30.64 251 LYS A CA 1
ATOM 2057 C C . LYS A 1 251 ? -15.650 -29.905 -21.644 1.00 30.64 251 LYS A C 1
ATOM 2059 O O . LYS A 1 251 ? -14.976 -29.073 -21.058 1.00 30.64 251 LYS A O 1
ATOM 2064 N N . GLN A 1 252 ? -16.166 -29.759 -22.863 1.00 28.66 252 GLN A N 1
ATOM 2065 C CA . GLN A 1 252 ? -16.657 -28.560 -23.554 1.00 28.66 252 GLN A CA 1
ATOM 2066 C C . GLN A 1 252 ? -16.181 -27.187 -23.042 1.00 28.66 252 GLN A C 1
ATOM 2068 O O . GLN A 1 252 ? -16.682 -26.654 -22.052 1.00 28.66 252 GLN A O 1
ATOM 2073 N N . ASN A 1 253 ? -15.311 -26.569 -23.846 1.00 28.17 253 ASN A N 1
ATOM 2074 C CA . ASN A 1 253 ? -14.977 -25.149 -23.808 1.00 28.17 253 ASN A CA 1
ATOM 2075 C C . ASN A 1 253 ? -16.238 -24.282 -23.961 1.00 28.17 253 ASN A C 1
ATOM 2077 O O . ASN A 1 253 ? -16.881 -24.296 -25.011 1.00 28.17 253 ASN A O 1
ATOM 2081 N N . ARG A 1 254 ? -16.540 -23.461 -22.952 1.00 26.95 254 ARG A N 1
ATOM 2082 C CA . ARG A 1 254 ? -17.239 -22.186 -23.166 1.00 26.95 254 ARG A CA 1
ATOM 2083 C C . ARG A 1 254 ? -16.233 -21.056 -22.959 1.00 26.95 254 ARG A C 1
ATOM 2085 O O . ARG A 1 254 ? -15.508 -21.101 -21.966 1.00 26.95 254 ARG A O 1
ATOM 2092 N N . PRO A 1 255 ? -16.184 -20.050 -23.844 1.00 25.61 255 PRO A N 1
ATOM 2093 C CA . PRO A 1 255 ? -15.345 -18.885 -23.620 1.00 25.61 255 PRO A CA 1
ATOM 2094 C C . PRO A 1 255 ? -15.885 -18.117 -22.410 1.00 25.61 255 PRO A C 1
ATOM 2096 O O . PRO A 1 255 ? -17.031 -17.665 -22.400 1.00 25.61 255 PRO A O 1
ATOM 2099 N N . VAL A 1 256 ? -15.066 -17.997 -21.367 1.00 27.88 256 VAL A N 1
ATOM 2100 C CA . VAL A 1 256 ? -15.303 -17.032 -20.293 1.00 27.88 256 VAL A CA 1
ATOM 2101 C C . VAL A 1 256 ? -14.865 -15.681 -20.846 1.00 27.88 256 VAL A C 1
ATOM 2103 O O . VAL A 1 256 ? -13.677 -15.458 -21.065 1.00 27.88 256 VAL A O 1
ATOM 2106 N N . ASN A 1 257 ? -15.828 -14.800 -21.121 1.00 22.98 257 ASN A N 1
ATOM 2107 C CA . ASN A 1 257 ? -15.547 -13.397 -21.404 1.00 22.98 257 ASN A CA 1
ATOM 2108 C C . ASN A 1 257 ? -14.869 -12.796 -20.169 1.00 22.98 257 ASN A C 1
ATOM 2110 O O . ASN A 1 257 ? -15.496 -12.646 -19.120 1.00 22.98 257 ASN A O 1
ATOM 2114 N N . VAL A 1 258 ? -13.580 -12.488 -20.288 1.00 28.02 258 VAL A N 1
ATOM 2115 C CA . VAL A 1 258 ? -12.830 -11.751 -19.273 1.00 28.02 258 VAL A CA 1
ATOM 2116 C C . VAL A 1 258 ? -13.191 -10.276 -19.444 1.00 28.02 258 VAL A C 1
ATOM 2118 O O . VAL A 1 258 ? -12.508 -9.536 -20.144 1.00 28.02 258 VAL A O 1
ATOM 2121 N N . GLU A 1 259 ? -14.313 -9.853 -18.857 1.00 27.02 259 GLU A N 1
ATOM 2122 C CA . GLU A 1 259 ? -14.554 -8.427 -18.620 1.00 27.02 259 GLU A CA 1
ATOM 2123 C C . GLU A 1 259 ? -13.458 -7.915 -17.674 1.00 27.02 259 GLU A C 1
ATOM 2125 O O . GLU A 1 259 ? -13.158 -8.528 -16.648 1.00 27.02 259 GLU A O 1
ATOM 2130 N N . THR A 1 260 ? -12.819 -6.812 -18.052 1.00 31.25 260 THR A N 1
ATOM 2131 C CA . THR A 1 260 ? -11.695 -6.185 -17.356 1.00 31.25 260 THR A CA 1
ATOM 2132 C C . THR A 1 260 ? -12.101 -5.802 -15.928 1.00 31.25 260 THR A C 1
ATOM 2134 O O . THR A 1 260 ? -12.772 -4.799 -15.702 1.00 31.25 260 THR A O 1
ATOM 2137 N N . VAL A 1 261 ? -11.720 -6.610 -14.937 1.00 36.62 261 VAL A N 1
ATOM 2138 C CA . VAL A 1 261 ? -12.072 -6.365 -13.530 1.00 36.62 261 VAL A CA 1
ATOM 2139 C C . VAL A 1 261 ? -11.125 -5.315 -12.949 1.00 36.62 261 VAL A C 1
ATOM 2141 O O . VAL A 1 261 ? -9.930 -5.570 -12.827 1.00 36.62 261 VAL A O 1
ATOM 2144 N N . SER A 1 262 ? -11.630 -4.128 -12.596 1.00 46.19 262 SER A N 1
ATOM 2145 C CA . SER A 1 262 ? -10.798 -3.032 -12.061 1.00 46.19 262 SER A CA 1
ATOM 2146 C C . SER A 1 262 ? -10.445 -3.205 -10.575 1.00 46.19 262 SER A C 1
ATOM 2148 O O . SER A 1 262 ? -9.408 -2.706 -10.133 1.00 46.19 262 SER A O 1
ATOM 2150 N N . CYS A 1 263 ? -11.285 -3.902 -9.793 1.00 40.03 263 CYS A N 1
ATOM 2151 C CA . CYS A 1 263 ? -11.128 -4.057 -8.343 1.00 40.03 263 CYS A CA 1
ATOM 2152 C C . CYS A 1 263 ? -12.010 -5.193 -7.767 1.00 40.03 263 CYS A C 1
ATOM 2154 O O . CYS A 1 263 ? -13.174 -5.317 -8.148 1.00 40.03 263 CYS A O 1
ATOM 2156 N N . CYS A 1 264 ? -11.488 -5.987 -6.818 1.00 44.62 264 CYS A N 1
ATOM 2157 C CA . CYS A 1 264 ? -12.224 -7.064 -6.127 1.00 44.62 264 CYS A CA 1
ATOM 2158 C C . CYS A 1 264 ? -12.218 -6.881 -4.599 1.00 44.62 264 CYS A C 1
ATOM 2160 O O . CYS A 1 264 ? -11.174 -6.601 -4.008 1.00 44.62 264 CYS A O 1
ATOM 2162 N N . CYS A 1 265 ? -13.369 -7.107 -3.950 1.00 38.72 265 CYS A N 1
ATOM 2163 C CA . CYS A 1 265 ? -13.541 -7.038 -2.493 1.00 38.72 265 CYS A CA 1
ATOM 2164 C C . CYS A 1 265 ? -14.189 -8.324 -1.956 1.00 38.72 265 CYS A C 1
ATOM 2166 O O . CYS A 1 265 ? -15.259 -8.723 -2.425 1.00 38.72 265 CYS A O 1
ATOM 2168 N N . PHE A 1 266 ? -13.571 -8.947 -0.949 1.00 38.09 266 PHE A N 1
ATOM 2169 C CA . PHE A 1 266 ? -14.117 -10.125 -0.268 1.00 38.09 266 PHE A CA 1
ATOM 2170 C C . PHE A 1 266 ? -14.787 -9.726 1.055 1.00 38.09 266 PHE A C 1
ATOM 2172 O O . PHE A 1 266 ? -14.224 -8.965 1.843 1.00 38.09 266 PHE A O 1
ATOM 2179 N N . LYS A 1 267 ? -15.998 -10.243 1.309 1.00 36.06 267 LYS A N 1
ATOM 2180 C CA . LYS A 1 267 ? -16.674 -10.165 2.616 1.00 36.06 267 LYS A CA 1
ATOM 2181 C C . LYS A 1 267 ? -16.736 -11.554 3.245 1.00 36.06 267 LYS A C 1
ATOM 2183 O O . LYS A 1 267 ? -17.340 -12.455 2.664 1.00 36.06 267 LYS A O 1
ATOM 2188 N N . SER A 1 268 ? -16.185 -11.693 4.446 1.00 34.47 268 SER A N 1
ATOM 2189 C CA . SER A 1 268 ? -16.498 -12.790 5.362 1.00 34.47 268 SER A CA 1
ATOM 2190 C C . SER A 1 268 ? -17.944 -12.638 5.853 1.00 34.47 268 SER A C 1
ATOM 2192 O O . SER A 1 268 ? -18.343 -11.566 6.313 1.00 34.47 268 SER A O 1
ATOM 2194 N N . VAL A 1 269 ? -18.764 -13.679 5.690 1.00 33.44 269 VAL A N 1
ATOM 2195 C CA . VAL A 1 269 ? -20.104 -13.767 6.292 1.00 33.44 269 VAL A CA 1
ATOM 2196 C C . VAL A 1 269 ? -19.993 -14.754 7.448 1.00 33.44 269 VAL A C 1
ATOM 2198 O O . VAL A 1 269 ? -19.622 -15.906 7.238 1.00 33.44 269 VAL A O 1
ATOM 2201 N N . SER A 1 270 ? -20.294 -14.306 8.664 1.00 33.59 270 SER A N 1
ATOM 2202 C CA . SER A 1 270 ? -20.342 -15.158 9.852 1.00 33.59 270 SER A CA 1
ATOM 2203 C C . SER A 1 270 ? -21.420 -16.237 9.697 1.00 33.59 270 SER A C 1
ATOM 2205 O O . SER A 1 270 ? -22.555 -15.876 9.403 1.00 33.59 270 SER A O 1
ATOM 2207 N N . LEU A 1 271 ? -21.065 -17.527 9.868 1.00 29.48 271 LEU A N 1
ATOM 2208 C CA . LEU A 1 271 ? -21.901 -18.694 10.269 1.00 29.48 271 LEU A CA 1
ATOM 2209 C C . LEU A 1 271 ? -21.068 -20.021 10.183 1.00 29.48 271 LEU A C 1
ATOM 2211 O O . LEU A 1 271 ? -19.913 -19.971 9.764 1.00 29.48 271 LEU A O 1
ATOM 2215 N N . PRO A 1 272 ? -21.537 -21.183 10.700 1.00 26.70 272 PRO A N 1
ATOM 2216 C CA . PRO A 1 272 ? -20.745 -22.101 11.530 1.00 26.70 272 PRO A CA 1
ATOM 2217 C C . PRO A 1 272 ? -19.719 -22.982 10.792 1.00 26.70 272 PRO A C 1
ATOM 2219 O O . PRO A 1 272 ? -20.022 -23.620 9.789 1.00 26.70 272 PRO A O 1
ATOM 2222 N N . ARG A 1 273 ? -18.520 -23.046 11.394 1.00 32.03 273 ARG A N 1
ATOM 2223 C CA . ARG A 1 273 ? -17.424 -24.050 11.409 1.00 32.03 273 ARG A CA 1
ATOM 2224 C C . ARG A 1 273 ? -17.154 -25.042 10.258 1.00 32.03 273 ARG A C 1
ATOM 2226 O O . ARG A 1 273 ? -16.266 -25.864 10.446 1.00 32.03 273 ARG A O 1
ATOM 2233 N N . SER A 1 274 ? -17.780 -24.993 9.084 1.00 29.56 274 SER A N 1
ATOM 2234 C CA . SER A 1 274 ? -17.467 -25.993 8.041 1.00 29.56 274 SER A CA 1
ATOM 2235 C C . SER A 1 274 ? -17.311 -25.511 6.603 1.00 29.56 274 SER A C 1
ATOM 2237 O O . SER A 1 274 ? -16.746 -26.266 5.825 1.00 29.56 274 SER A O 1
ATOM 2239 N N . LEU A 1 275 ? -17.677 -24.286 6.216 1.00 25.48 275 LEU A N 1
ATOM 2240 C CA . LEU A 1 275 ? -17.545 -23.850 4.816 1.00 25.48 275 LEU A CA 1
ATOM 2241 C C . LEU A 1 275 ? -17.283 -22.339 4.719 1.00 25.48 275 LEU A C 1
ATOM 2243 O O . LEU A 1 275 ? -18.164 -21.531 5.007 1.00 25.48 275 LEU A O 1
ATOM 2247 N N . ILE A 1 276 ? -16.089 -21.947 4.260 1.00 28.58 276 ILE A N 1
ATOM 2248 C CA . ILE A 1 276 ? -15.809 -20.567 3.835 1.00 28.58 276 ILE A CA 1
ATOM 2249 C C . ILE A 1 276 ? -16.482 -20.368 2.469 1.00 28.58 276 ILE A C 1
ATOM 2251 O O . ILE A 1 276 ? -15.987 -20.838 1.447 1.00 28.58 276 ILE A O 1
ATOM 2255 N N . LYS A 1 277 ? -17.628 -19.678 2.431 1.00 25.16 277 LYS A N 1
ATOM 2256 C CA . LYS A 1 277 ? -18.217 -19.176 1.177 1.00 25.16 277 LYS A CA 1
ATOM 2257 C C . LYS A 1 277 ? -17.608 -17.811 0.849 1.00 25.16 277 LYS A C 1
ATOM 2259 O O . LYS A 1 277 ? -17.983 -16.807 1.449 1.00 25.16 277 LYS A O 1
ATOM 2264 N N . LEU A 1 278 ? -16.704 -17.764 -0.130 1.00 32.94 278 LEU A N 1
ATOM 2265 C CA . LEU A 1 278 ? -16.233 -16.512 -0.731 1.00 32.94 278 LEU A CA 1
ATOM 2266 C C . LEU A 1 278 ? -17.372 -15.906 -1.564 1.00 32.94 278 LEU A C 1
ATOM 2268 O O . LEU A 1 278 ? -17.758 -16.455 -2.597 1.00 32.94 278 LEU A O 1
ATOM 2272 N N . ARG A 1 279 ? -17.952 -14.790 -1.109 1.00 29.53 279 ARG A N 1
ATOM 2273 C CA . ARG A 1 279 ? -18.993 -14.078 -1.862 1.00 29.53 279 ARG A CA 1
ATOM 2274 C C . ARG A 1 279 ? -18.354 -12.992 -2.720 1.00 29.53 279 ARG A C 1
ATOM 2276 O O . ARG A 1 279 ? -17.833 -12.009 -2.198 1.00 29.53 279 ARG A O 1
ATOM 2283 N N . TRP A 1 280 ? -18.435 -13.175 -4.032 1.00 34.19 280 TRP A N 1
ATOM 2284 C CA . TRP A 1 280 ? -18.009 -12.204 -5.031 1.00 34.19 280 TRP A CA 1
ATOM 2285 C C . TRP A 1 280 ? -18.989 -11.036 -5.073 1.00 34.19 280 TRP A C 1
ATOM 2287 O O . TRP A 1 280 ? -20.199 -11.231 -5.174 1.00 34.19 280 TRP A O 1
ATOM 2297 N N . SER A 1 281 ? -18.472 -9.816 -4.988 1.00 32.41 281 SER A N 1
ATOM 2298 C CA . SER A 1 281 ? -19.202 -8.624 -5.410 1.00 32.41 281 SER A CA 1
ATOM 2299 C C . SER A 1 281 ? -18.394 -8.006 -6.540 1.00 32.41 281 SER A C 1
ATOM 2301 O O . SER A 1 281 ? -17.335 -7.440 -6.282 1.00 32.41 281 SER A O 1
ATOM 2303 N N . LEU A 1 282 ? -18.868 -8.160 -7.781 1.00 31.47 282 LEU A N 1
ATOM 2304 C CA . LEU A 1 282 ? -18.416 -7.296 -8.867 1.00 31.47 282 LEU A CA 1
ATOM 2305 C C . LEU A 1 282 ? -18.844 -5.880 -8.480 1.00 31.47 282 LEU A C 1
ATOM 2307 O O . LEU A 1 282 ? -20.036 -5.627 -8.298 1.00 31.47 282 LEU A O 1
ATOM 2311 N N . ILE A 1 283 ? -17.879 -4.987 -8.300 1.00 38.09 283 ILE A N 1
ATOM 2312 C CA . ILE A 1 283 ? -18.168 -3.563 -8.185 1.00 38.09 283 ILE A CA 1
ATOM 2313 C C . ILE A 1 283 ? -18.241 -3.069 -9.632 1.00 38.09 283 ILE A C 1
ATOM 2315 O O . ILE A 1 283 ? -17.203 -2.868 -10.256 1.00 38.09 283 ILE A O 1
ATOM 2319 N N . ARG A 1 284 ? -19.461 -3.050 -10.182 1.00 28.59 284 ARG A N 1
ATOM 2320 C CA . ARG A 1 284 ? -19.783 -2.400 -11.458 1.00 28.59 284 ARG A CA 1
ATOM 2321 C C . ARG A 1 284 ? -19.933 -0.902 -11.251 1.00 28.59 284 ARG A C 1
ATOM 2323 O O . ARG A 1 284 ? -20.446 -0.531 -10.170 1.00 28.59 284 ARG A O 1
#

Radius of gyration: 26.56 Å; Cα contacts (8 Å, |Δi|>4): 411; chains: 1; bounding box: 79×64×56 Å

Solvent-accessible surface area (backbone atoms only — not comparable to full-atom values): 17338 Å² total; per-residue (Å²): 105,74,72,51,51,78,68,63,70,52,40,75,40,84,74,72,86,93,54,103,77,54,52,54,32,35,30,33,72,61,52,91,84,40,75,95,48,62,84,51,55,64,57,56,53,50,50,53,54,51,49,52,54,51,59,70,42,50,81,79,48,104,49,57,68,70,50,60,58,64,44,35,38,38,38,27,51,53,76,57,23,36,31,60,75,42,44,80,26,81,80,58,67,14,49,45,37,35,37,40,39,19,69,26,71,90,63,49,51,92,81,30,39,39,28,39,36,36,43,40,76,90,42,95,64,68,47,76,41,69,54,36,41,70,31,44,38,41,34,51,17,29,79,55,40,30,31,28,36,41,47,12,57,44,73,42,45,37,40,36,36,40,32,24,23,49,67,45,28,52,53,31,51,52,54,49,50,56,49,51,54,49,51,51,52,49,52,51,53,51,48,53,47,50,58,62,68,70,46,78,88,64,80,97,71,87,79,77,83,88,74,90,77,82,88,85,82,89,85,86,91,82,83,86,87,86,78,86,89,76,75,80,82,60,85,91,82,73,86,88,80,74,92,73,93,77,83,88,78,91,72,82,91,71,90,76,80,80,71,86,79,74,51,47,51,48,51,81,72,94,73,81,98,79,70,92,68,84,49,84,49,84,75,125

pLDDT: mean 73.79, std 28.6, range [22.98, 98.5]

InterPro domains:
  IPR005123 Oxoglutarate/iron-dependent dioxygenase domain [PS51471] (67-165)
  IPR006620 Prolyl 4-hydroxylase, alpha subunit [SM00702] (1-164)
  IPR044862 Prolyl 4-hydroxylase alpha subunit, Fe(2+) 2OG dioxygenase domain [PF13640] (72-163)
  IPR051559 Hypoxia-inducible factor prolyl hydroxylases [PTHR12907] (2-182)